Protein AF-A0A1T0CNN7-F1 (afdb_monomer_lite)

Sequence (336 aa):
MTALAFDDLELDFEMTDEQYHKNVAAQTTPSAPNTTPVTTPSHTVEIDGTVLPPATSPTPVHEVVIDGEVLAPAPKTKPMPSTPVTPPTSGHNVTIDAGPNEVTNPTPDTMLATVAYVDAQNQVQDAAIATKADQSALNDLSQTVDAKADQVTLDALNEKVKQIDNAKATKQSVSAATTRIKEIQTQLTTLSEQVDTKADAATVNDLTTKVEANTQAIATKADATTVTALTETVNTKAGKEEVSAALSQVANHAKGYADRQDAAIKTLADAAQATADKAQKTADANTQAIATKADTETVNALSTKVDTKASKQEVSAALLKLLHTQKVMRIVLFVI

Foldseek 3Di:
DDDDDDDDPPPPPPPDPVNVVVVVVVPPDDDDDDPDDDPDDDPPDPDDDDDDDDDDDDDDDDDDDDDDDDDDDDDDDDDDDDDDDDDDDPPPPPPPPDDPDDPDPDDPVNVVVVVVVVVVVVVVVVVVVVVVVVVVVVVVVVVVVVVVVPVVVVVVVVVVVVVVVVVVVVVVVVVVVVVVVVVVVVVVVVVVVVVVVVVPVVVVVVVVVVVVVVVVVVCVVVPVVVVVVVVVVVVCVVPPVVVVVVVVVVVVVVVVVVVVVVVVVVVVVVVVVVVVVVVVVVVVVVVVVVPVVVPPVVVVVVVVVVVVVVDCPVVVVVVVVVVVVVVVVVVVVVVD

Radius of gyration: 90.94 Å; chains: 1; bounding box: 164×82×280 Å

Secondary structure (DSSP, 8-state):
----------------HHHHHHHHHTS---PPP------------------PPP-PPPPPPP-------PPPPPPPPPPPP----PPP-----------SS---PPPHHHHHHHHHHHHHHHHHHHHHHHHHHHHHHHHHHHHHHHHHS-HHHHHHHHHHHHHHHHHHHHHHHHHHHHHHHHHHHHHHHHHHHHHHHHS-HHHHHHHHHHHHHHHHHHHHHT-HHHHHHHHHHHHHHS-HHHHHHHHHHHHHHHHHHHHHHHHHHHHHHHHHHHHHHHHHHHHHHHHHHHHHHT-HHHHHHHHHHHHHHT-HHHHHHHHHHHHHHHHHHHHHHHH-

Structure (mmCIF, N/CA/C/O backbone):
data_AF-A0A1T0CNN7-F1
#
_entry.id   AF-A0A1T0CNN7-F1
#
loop_
_atom_site.group_PDB
_atom_site.id
_atom_site.type_symbol
_atom_site.label_atom_id
_atom_site.label_alt_id
_atom_site.label_comp_id
_atom_site.label_asym_id
_atom_site.label_entity_id
_atom_site.label_seq_id
_atom_site.pdbx_PDB_ins_code
_atom_site.Cartn_x
_atom_site.Cartn_y
_atom_site.Cartn_z
_atom_site.occupancy
_atom_site.B_iso_or_equiv
_atom_site.auth_seq_id
_atom_site.auth_comp_id
_atom_site.auth_asym_id
_atom_site.auth_atom_id
_atom_site.pdbx_PDB_model_num
ATOM 1 N N . MET A 1 1 ? 2.816 42.517 -4.135 1.00 40.12 1 MET A N 1
ATOM 2 C CA . MET A 1 1 ? 3.548 41.573 -3.270 1.00 40.12 1 MET A CA 1
ATOM 3 C C . MET A 1 1 ? 2.911 41.642 -1.901 1.00 40.12 1 MET A C 1
ATOM 5 O O . MET A 1 1 ? 3.110 42.624 -1.201 1.00 40.12 1 MET A O 1
ATOM 9 N N . THR A 1 2 ? 2.063 40.673 -1.585 1.00 40.47 2 THR A N 1
ATOM 10 C CA . THR A 1 2 ? 1.336 40.594 -0.315 1.00 40.47 2 THR A CA 1
ATOM 11 C C . THR A 1 2 ? 1.905 39.386 0.411 1.00 40.47 2 THR A C 1
ATOM 13 O O . THR A 1 2 ? 1.791 38.269 -0.088 1.00 40.47 2 THR A O 1
ATOM 16 N N . ALA A 1 3 ? 2.614 39.625 1.511 1.00 41.06 3 ALA A N 1
ATOM 17 C CA . ALA A 1 3 ? 3.186 38.570 2.332 1.00 41.06 3 ALA A CA 1
ATOM 18 C C . ALA A 1 3 ? 2.057 37.909 3.134 1.00 41.06 3 ALA A C 1
ATOM 20 O O . ALA A 1 3 ? 1.401 38.569 3.937 1.00 41.06 3 ALA A O 1
ATOM 21 N N . LEU A 1 4 ? 1.810 36.627 2.869 1.00 44.06 4 LEU A N 1
ATOM 22 C CA . LEU A 1 4 ? 0.984 35.767 3.709 1.00 44.06 4 LEU A CA 1
ATOM 23 C C . LEU A 1 4 ? 1.885 35.229 4.823 1.00 44.06 4 LEU A C 1
ATOM 25 O O . LEU A 1 4 ? 2.876 34.555 4.544 1.00 44.06 4 LEU A O 1
ATOM 29 N N . ALA A 1 5 ? 1.565 35.586 6.063 1.00 50.50 5 ALA A N 1
ATOM 30 C CA . ALA A 1 5 ? 2.158 34.984 7.245 1.00 50.50 5 ALA A CA 1
ATOM 31 C C . ALA A 1 5 ? 1.571 33.576 7.414 1.00 50.50 5 ALA A C 1
ATOM 33 O O . ALA A 1 5 ? 0.350 33.416 7.446 1.00 50.50 5 ALA A O 1
ATOM 34 N N . PHE A 1 6 ? 2.440 32.570 7.478 1.00 41.69 6 PHE A N 1
ATOM 35 C CA . PHE A 1 6 ? 2.084 31.243 7.961 1.00 41.69 6 PHE A CA 1
ATOM 36 C C . PHE A 1 6 ? 2.253 31.277 9.478 1.00 41.69 6 PHE A C 1
ATOM 38 O O . PHE A 1 6 ? 3.377 31.382 9.962 1.00 41.69 6 PHE A O 1
ATOM 45 N N . ASP A 1 7 ? 1.133 31.275 10.199 1.00 52.34 7 ASP A N 1
ATOM 46 C CA . ASP A 1 7 ? 1.119 30.962 11.626 1.00 52.34 7 ASP A CA 1
ATOM 47 C C . ASP A 1 7 ? 1.479 29.481 11.788 1.00 52.34 7 ASP A C 1
ATOM 49 O O . ASP A 1 7 ? 0.867 28.610 11.161 1.00 52.34 7 ASP A O 1
ATOM 53 N N . ASP A 1 8 ? 2.487 29.223 12.619 1.00 48.34 8 ASP A N 1
ATOM 54 C CA . ASP A 1 8 ? 2.871 27.895 13.086 1.00 48.34 8 ASP A CA 1
ATOM 55 C C . ASP A 1 8 ? 1.699 27.272 13.859 1.00 48.34 8 ASP A C 1
ATOM 57 O O . ASP A 1 8 ? 1.412 27.616 15.005 1.00 48.34 8 ASP A O 1
ATOM 61 N N . LEU A 1 9 ? 1.006 26.337 13.211 1.00 46.81 9 LEU A N 1
ATOM 62 C CA . LEU A 1 9 ? 0.123 25.380 13.869 1.00 46.81 9 LEU A CA 1
ATOM 63 C C . LEU A 1 9 ? 0.990 24.241 14.416 1.00 46.81 9 LEU A C 1
ATOM 65 O O . LEU A 1 9 ? 1.178 23.218 13.754 1.00 46.81 9 LEU A O 1
ATOM 69 N N . GLU A 1 10 ? 1.515 24.419 15.628 1.00 49.88 10 GLU A N 1
ATOM 70 C CA . GLU A 1 10 ? 1.990 23.302 16.448 1.00 49.88 10 GLU A CA 1
ATOM 71 C C . GLU A 1 10 ? 0.789 22.394 16.764 1.00 49.88 10 GLU A C 1
ATOM 73 O O . GLU A 1 10 ? -0.076 22.695 17.585 1.00 49.88 10 GLU A O 1
ATOM 78 N N . LEU A 1 11 ? 0.688 21.292 16.019 1.00 46.44 11 LEU A N 1
ATOM 79 C CA . LEU A 1 11 ? -0.233 20.195 16.293 1.00 46.44 11 LEU A CA 1
ATOM 80 C C . LEU A 1 11 ? 0.395 19.303 17.367 1.00 46.44 11 LEU A C 1
ATOM 82 O O . LEU A 1 11 ? 1.107 18.348 17.051 1.00 46.44 11 LEU A O 1
ATOM 86 N N . ASP A 1 12 ? 0.101 19.604 18.629 1.00 49.59 12 ASP A N 1
ATOM 87 C CA . ASP A 1 12 ? 0.381 18.715 19.754 1.00 49.59 12 ASP A CA 1
ATOM 88 C C . ASP A 1 12 ? -0.473 17.444 19.630 1.00 49.59 12 ASP A C 1
ATOM 90 O O . ASP A 1 12 ? -1.615 17.360 20.084 1.00 49.59 12 ASP A O 1
ATOM 94 N N . PHE A 1 13 ? 0.078 16.421 18.977 1.00 47.34 13 PHE A N 1
ATOM 95 C CA . PHE A 1 13 ? -0.447 15.063 19.052 1.00 47.34 13 PHE A CA 1
ATOM 96 C C . PHE A 1 13 ? 0.052 14.406 20.342 1.00 47.34 13 PHE A C 1
ATOM 98 O O . PHE A 1 13 ? 0.965 13.580 20.328 1.00 47.34 13 PHE A O 1
ATOM 105 N N . GLU A 1 14 ? -0.583 14.733 21.467 1.00 50.41 14 GLU A N 1
ATOM 106 C CA . GLU A 1 14 ? -0.514 13.900 22.671 1.00 50.41 14 GLU A CA 1
ATOM 107 C C . GLU A 1 14 ? -1.304 12.606 22.423 1.00 50.41 14 GLU A C 1
ATOM 109 O O . GLU A 1 14 ? -2.477 12.458 22.768 1.00 50.41 14 GLU A O 1
ATOM 114 N N . MET A 1 15 ? -0.656 11.645 21.766 1.00 53.78 15 MET A N 1
ATOM 115 C CA . MET A 1 15 ? -1.141 10.273 21.722 1.00 53.78 15 MET A CA 1
ATOM 116 C C . MET A 1 15 ? -0.730 9.609 23.038 1.00 53.78 15 MET A C 1
ATOM 118 O O . MET A 1 15 ? 0.442 9.329 23.264 1.00 53.78 15 MET A O 1
ATOM 122 N N . THR A 1 16 ? -1.692 9.400 23.934 1.00 63.28 16 THR A N 1
ATOM 123 C CA . THR A 1 16 ? -1.463 8.681 25.192 1.00 63.28 16 THR A CA 1
ATOM 124 C C . THR A 1 16 ? -0.971 7.256 24.900 1.00 63.28 16 THR A C 1
ATOM 126 O O . THR A 1 16 ? -1.512 6.570 24.028 1.00 63.28 16 THR A O 1
ATOM 129 N N . ASP A 1 17 ? 0.054 6.796 25.628 1.00 57.81 17 ASP A N 1
ATOM 130 C CA . ASP A 1 17 ? 0.718 5.491 25.427 1.00 57.81 17 ASP A CA 1
ATOM 131 C C . ASP A 1 17 ? -0.256 4.289 25.424 1.00 57.81 17 ASP A C 1
ATOM 133 O O . ASP A 1 17 ? 0.002 3.250 24.810 1.00 57.81 17 ASP A O 1
ATOM 137 N N . GLU A 1 18 ? -1.435 4.429 26.037 1.00 57.12 18 GLU A N 1
ATOM 138 C CA . GLU A 1 18 ? -2.480 3.399 26.038 1.00 57.12 18 GLU A CA 1
ATOM 139 C C . GLU A 1 18 ? -3.142 3.183 24.663 1.00 57.12 18 GLU A C 1
ATOM 141 O O . GLU A 1 18 ? -3.611 2.076 24.369 1.00 57.12 18 GLU A O 1
ATOM 146 N N . GLN A 1 19 ? -3.151 4.190 23.782 1.00 55.72 19 GLN A N 1
ATOM 147 C CA . GLN A 1 19 ? -3.733 4.075 22.441 1.00 55.72 19 GLN A CA 1
ATOM 148 C C . GLN A 1 19 ? -2.789 3.350 21.464 1.00 55.72 19 GLN A C 1
ATOM 150 O O . GLN A 1 19 ? -3.249 2.600 20.597 1.00 55.72 19 GLN A O 1
ATOM 155 N N . TYR A 1 20 ? -1.471 3.507 21.638 1.00 58.03 20 TYR A N 1
ATOM 156 C CA . TYR A 1 20 ? -0.459 2.871 20.788 1.00 58.03 20 TYR A CA 1
ATOM 157 C C . TYR A 1 20 ? -0.470 1.341 20.948 1.00 58.03 20 TYR A C 1
ATOM 159 O O . TYR A 1 20 ? -0.441 0.596 19.966 1.00 58.03 20 TYR A O 1
ATOM 167 N N . HIS A 1 21 ? -0.628 0.841 22.178 1.00 56.31 21 HIS A N 1
ATOM 168 C CA . HIS A 1 21 ? -0.632 -0.601 22.443 1.00 56.31 21 HIS A CA 1
ATOM 169 C C . HIS A 1 21 ? -1.909 -1.327 21.993 1.00 56.31 21 HIS A C 1
ATOM 171 O O . HIS A 1 21 ? -1.843 -2.505 21.631 1.00 56.31 21 HIS A O 1
ATOM 177 N N . LYS A 1 22 ? -3.061 -0.644 21.929 1.00 55.34 22 LYS A N 1
ATOM 178 C CA . LYS A 1 22 ? -4.302 -1.246 21.408 1.00 55.34 22 LYS A CA 1
ATOM 179 C C . LYS A 1 22 ? -4.264 -1.478 19.896 1.00 55.34 22 LYS A C 1
ATOM 181 O O . LYS A 1 22 ? -4.795 -2.486 19.434 1.00 55.34 22 LYS A O 1
ATOM 186 N N . ASN A 1 23 ? -3.595 -0.608 19.141 1.00 50.75 23 ASN A N 1
ATOM 187 C CA . ASN A 1 23 ? -3.498 -0.750 17.685 1.00 50.75 23 ASN A CA 1
ATOM 188 C C . ASN A 1 23 ? -2.468 -1.807 17.253 1.00 50.75 23 ASN A C 1
ATOM 190 O O . ASN A 1 23 ? -2.676 -2.477 16.244 1.00 50.75 23 ASN A O 1
ATOM 194 N N . VAL A 1 24 ? -1.416 -2.040 18.045 1.00 53.97 24 VAL A N 1
ATOM 195 C CA . VAL A 1 24 ? -0.429 -3.103 17.773 1.00 53.97 24 VAL A CA 1
ATOM 196 C C . VAL A 1 24 ? -0.994 -4.503 18.078 1.00 53.97 24 VAL A C 1
ATOM 198 O O . VAL A 1 24 ? -0.676 -5.466 17.382 1.00 53.97 24 VAL A O 1
ATOM 201 N N . ALA A 1 25 ? -1.895 -4.634 19.060 1.00 48.53 25 ALA A N 1
ATOM 202 C CA . ALA A 1 25 ? -2.497 -5.922 19.429 1.00 48.53 25 ALA A CA 1
ATOM 203 C C . ALA A 1 25 ? -3.563 -6.436 18.437 1.00 48.53 25 ALA A C 1
ATOM 205 O O . ALA A 1 25 ? -3.848 -7.632 18.409 1.00 48.53 25 ALA A O 1
ATOM 206 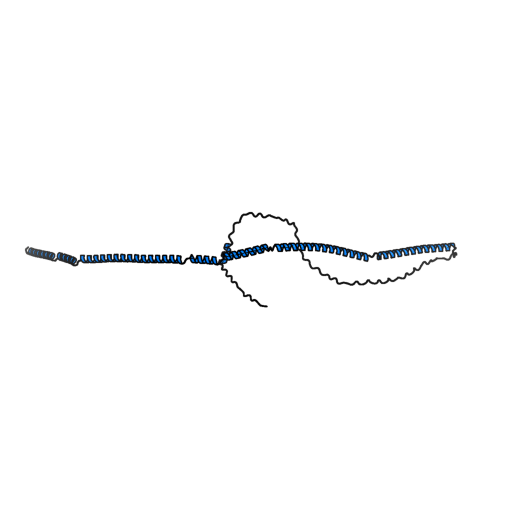N N . ALA A 1 26 ? -4.136 -5.568 17.597 1.00 47.09 26 ALA A N 1
ATOM 207 C CA . ALA A 1 26 ? -5.114 -5.966 16.580 1.00 47.09 26 ALA A CA 1
ATOM 208 C C . ALA A 1 26 ? -4.473 -6.485 15.274 1.00 47.09 26 ALA A C 1
ATOM 210 O O . ALA A 1 26 ? -5.180 -7.015 14.419 1.00 47.09 26 ALA A O 1
ATOM 211 N N . GLN A 1 27 ? -3.149 -6.365 15.114 1.00 43.06 27 GLN A N 1
ATOM 212 C CA . GLN A 1 27 ? -2.450 -6.654 13.855 1.00 43.06 27 GLN A CA 1
ATOM 213 C C . GLN A 1 27 ? -1.720 -8.012 13.828 1.00 43.06 27 GLN A C 1
ATOM 215 O O . GLN A 1 27 ? -1.136 -8.372 12.809 1.00 43.06 27 GLN A O 1
ATOM 220 N N . THR A 1 28 ? -1.752 -8.791 14.917 1.00 40.53 28 THR A N 1
ATOM 221 C CA . THR A 1 28 ? -0.916 -10.001 15.079 1.00 40.53 28 THR A CA 1
ATOM 222 C C . THR A 1 28 ? -1.677 -11.328 15.128 1.00 40.53 28 THR A C 1
ATOM 224 O O . THR A 1 28 ? -1.107 -12.337 15.535 1.00 40.53 28 THR A O 1
ATOM 227 N N . THR A 1 29 ? -2.929 -11.397 14.662 1.00 39.44 29 THR A N 1
ATOM 228 C CA . THR A 1 29 ? -3.579 -12.701 14.424 1.00 39.44 29 THR A CA 1
ATOM 229 C C . THR A 1 29 ? -3.202 -13.236 13.034 1.00 39.44 29 THR A C 1
ATOM 231 O O . THR A 1 29 ? -3.622 -12.663 12.028 1.00 39.44 29 THR A O 1
ATOM 234 N N . PRO A 1 30 ? -2.423 -14.332 12.919 1.00 40.56 30 PRO A N 1
ATOM 235 C CA . PRO A 1 30 ? -2.141 -14.940 11.628 1.00 40.56 30 PRO A CA 1
ATOM 236 C C . PRO A 1 30 ? -3.408 -15.654 11.155 1.00 40.56 30 PRO A C 1
ATOM 238 O O . PRO A 1 30 ? -3.863 -16.615 11.776 1.00 40.56 30 PRO A O 1
ATOM 241 N N . SER A 1 31 ? -3.986 -15.186 10.052 1.00 39.97 31 SER A N 1
ATOM 242 C CA . SER A 1 31 ? -4.993 -15.962 9.329 1.00 39.97 31 SER A CA 1
ATOM 243 C C . SER A 1 31 ? -4.337 -17.220 8.758 1.00 39.97 31 SER A C 1
ATOM 245 O O . SER A 1 31 ? -3.261 -17.155 8.163 1.00 39.97 31 SER A O 1
ATOM 247 N N . ALA A 1 32 ? -4.978 -18.369 8.974 1.00 44.06 32 ALA A N 1
ATOM 248 C CA . ALA A 1 32 ? -4.537 -19.665 8.470 1.00 44.06 32 ALA A CA 1
ATOM 249 C C . ALA A 1 32 ? -4.324 -19.634 6.940 1.00 44.06 32 ALA A C 1
ATOM 251 O O . ALA A 1 32 ? -5.102 -18.985 6.232 1.00 44.06 32 ALA A O 1
ATOM 252 N N . PRO A 1 33 ? -3.306 -20.333 6.402 1.00 41.66 33 PRO A N 1
ATOM 253 C CA . PRO A 1 33 ? -3.049 -20.343 4.971 1.00 41.66 33 PRO A CA 1
ATOM 254 C C . PRO A 1 33 ? -4.165 -21.106 4.253 1.00 41.66 33 PRO A C 1
ATOM 256 O O . PRO A 1 33 ? -4.367 -22.302 4.456 1.00 41.66 33 PRO A O 1
ATOM 259 N N . ASN A 1 34 ? -4.893 -20.386 3.404 1.00 39.59 34 ASN A N 1
ATOM 260 C CA . ASN A 1 34 ? -5.897 -20.938 2.509 1.00 39.59 34 ASN A CA 1
ATOM 261 C C . ASN A 1 34 ? -5.195 -21.771 1.421 1.00 39.59 34 ASN A C 1
ATOM 263 O O . ASN A 1 34 ? -4.557 -21.227 0.518 1.00 39.59 34 ASN A O 1
ATOM 267 N N . THR A 1 35 ? -5.269 -23.098 1.523 1.00 40.62 35 THR A N 1
ATOM 268 C CA . THR A 1 35 ? -4.715 -24.031 0.537 1.00 40.62 35 THR A CA 1
ATOM 269 C C . THR A 1 35 ? -5.628 -24.115 -0.682 1.00 40.62 35 THR A C 1
ATOM 271 O O . THR A 1 35 ? -6.456 -25.017 -0.796 1.00 40.62 35 THR A O 1
ATOM 274 N N . THR A 1 36 ? -5.443 -23.188 -1.616 1.00 43.44 36 THR A N 1
ATOM 275 C CA . THR A 1 36 ? -5.921 -23.324 -3.000 1.00 43.44 36 THR A CA 1
ATOM 276 C C . THR A 1 36 ? -4.718 -23.205 -3.935 1.00 43.44 36 THR A C 1
ATOM 278 O O . THR A 1 36 ? -3.967 -22.236 -3.815 1.00 43.44 36 THR A O 1
ATOM 281 N N . PRO A 1 37 ? -4.478 -24.174 -4.837 1.00 39.22 37 PRO A N 1
ATOM 282 C CA . PRO A 1 37 ? -3.302 -24.164 -5.692 1.00 39.22 37 PRO A CA 1
ATOM 283 C C . PRO A 1 37 ? -3.473 -23.105 -6.784 1.00 39.22 37 PRO A C 1
ATOM 285 O O . PRO A 1 37 ? -4.305 -23.243 -7.677 1.00 39.22 37 PRO A O 1
ATOM 288 N N . VAL A 1 38 ? -2.671 -22.043 -6.716 1.00 37.47 38 VAL A N 1
ATOM 289 C CA . VAL A 1 38 ? -2.484 -21.121 -7.838 1.00 37.47 38 VAL A CA 1
ATOM 290 C C . VAL A 1 38 ? -1.514 -21.789 -8.806 1.00 37.47 38 VAL A C 1
ATOM 292 O O . VAL A 1 38 ? -0.320 -21.901 -8.541 1.00 37.47 38 VAL A O 1
ATOM 295 N N . THR A 1 39 ? -2.036 -22.275 -9.927 1.00 40.31 39 THR A N 1
ATOM 296 C CA . THR A 1 39 ? -1.231 -22.682 -11.078 1.00 40.31 39 THR A CA 1
ATOM 297 C C . THR A 1 39 ? -0.695 -21.433 -11.769 1.00 40.31 39 THR A C 1
ATOM 299 O O . THR A 1 39 ? -1.381 -20.825 -12.590 1.00 40.31 39 THR A O 1
ATOM 302 N N . THR A 1 40 ? 0.527 -21.039 -11.430 1.00 34.84 40 THR A N 1
ATOM 303 C CA . THR A 1 40 ? 1.293 -20.044 -12.185 1.00 34.84 40 THR A CA 1
ATOM 304 C C . THR A 1 40 ? 1.882 -20.724 -13.426 1.00 34.84 40 THR A C 1
ATOM 306 O O . THR A 1 40 ? 2.619 -21.702 -13.269 1.00 34.84 40 THR A O 1
ATOM 309 N N . PRO A 1 41 ? 1.611 -20.262 -14.659 1.00 37.62 41 PRO A N 1
ATOM 310 C CA . PRO A 1 41 ? 2.357 -20.732 -15.815 1.00 37.62 41 PRO A CA 1
ATOM 311 C C . PRO A 1 41 ? 3.787 -20.190 -15.724 1.00 37.62 41 PRO A C 1
ATOM 313 O O . PRO A 1 41 ? 4.026 -18.983 -15.749 1.00 37.62 41 PRO A O 1
ATOM 316 N N . SER A 1 42 ? 4.746 -21.103 -15.579 1.00 31.95 42 SER A N 1
ATOM 317 C CA . SER A 1 42 ? 6.166 -20.806 -15.729 1.00 31.95 42 SER A CA 1
ATOM 318 C C . SER A 1 42 ? 6.439 -20.552 -17.211 1.00 31.95 42 SER A C 1
ATOM 320 O O . SER A 1 42 ? 6.492 -21.482 -18.010 1.00 31.95 42 SER A O 1
ATOM 322 N N . HIS A 1 43 ? 6.569 -19.283 -17.591 1.00 36.59 43 HIS A N 1
ATOM 323 C CA . HIS A 1 43 ? 7.211 -18.915 -18.845 1.00 36.59 43 HIS A CA 1
ATOM 324 C C . HIS A 1 43 ? 8.690 -18.688 -18.551 1.00 36.59 43 HIS A C 1
ATOM 326 O O . HIS A 1 43 ? 9.115 -17.596 -18.177 1.00 36.59 43 HIS A O 1
ATOM 332 N N . THR A 1 44 ? 9.474 -19.754 -18.683 1.00 32.06 44 THR A N 1
ATOM 333 C CA . THR A 1 44 ? 10.925 -19.659 -18.819 1.00 32.06 44 THR A CA 1
ATOM 334 C C . THR A 1 44 ? 11.205 -19.028 -20.180 1.00 32.06 44 THR A C 1
ATOM 336 O O . THR A 1 44 ? 11.050 -19.674 -21.212 1.00 32.06 44 THR A O 1
ATOM 339 N N . VAL A 1 45 ? 11.555 -17.745 -20.196 1.00 33.31 45 VAL A N 1
ATOM 340 C CA . VAL A 1 45 ? 12.199 -17.129 -21.357 1.00 33.31 45 VAL A CA 1
ATOM 341 C C . VAL A 1 45 ? 13.697 -17.300 -21.140 1.00 33.31 45 VAL A C 1
ATOM 343 O O . VAL A 1 45 ? 14.290 -16.606 -20.317 1.00 33.31 45 VAL A O 1
ATOM 346 N N . GLU A 1 46 ? 14.298 -18.264 -21.837 1.00 38.12 46 GLU A N 1
ATOM 347 C CA . GLU A 1 46 ? 15.746 -18.286 -22.037 1.00 38.12 46 GLU A CA 1
ATOM 348 C C . GLU A 1 46 ? 16.115 -17.050 -22.865 1.00 38.12 46 GLU A C 1
ATOM 350 O O . GLU A 1 46 ? 15.802 -16.964 -24.052 1.00 38.12 46 GLU A O 1
ATOM 355 N N .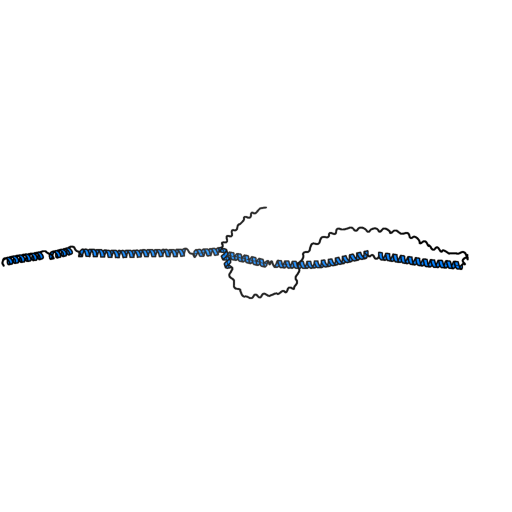 ILE A 1 47 ? 16.733 -16.061 -22.218 1.00 41.38 47 ILE A N 1
ATOM 356 C CA . ILE A 1 47 ? 17.402 -14.961 -22.909 1.00 41.38 47 ILE A CA 1
ATOM 357 C C . ILE A 1 47 ? 18.865 -15.360 -23.059 1.00 41.38 47 ILE A C 1
ATOM 359 O O . ILE A 1 47 ? 19.606 -15.494 -22.085 1.00 41.38 47 ILE A O 1
ATOM 363 N N . ASP A 1 48 ? 19.238 -15.564 -24.312 1.00 41.53 48 ASP A N 1
ATOM 364 C CA . ASP A 1 48 ? 20.572 -15.871 -24.799 1.00 41.53 48 ASP A CA 1
ATOM 365 C C . ASP A 1 48 ? 21.596 -14.791 -24.382 1.00 41.53 48 ASP A C 1
ATOM 367 O O . ASP A 1 48 ? 21.670 -13.693 -24.937 1.00 41.53 48 ASP A O 1
ATOM 371 N N . GLY A 1 49 ? 22.356 -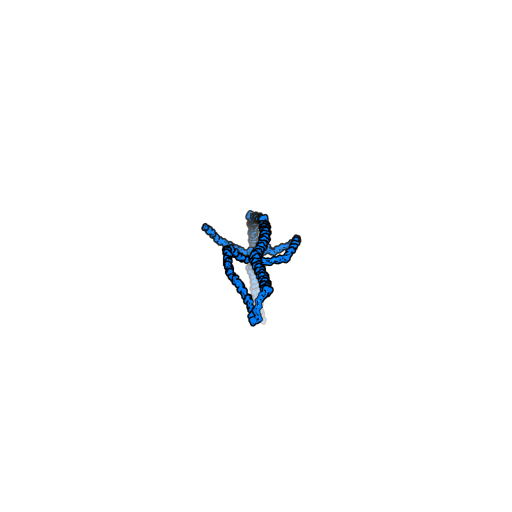15.084 -23.325 1.00 44.66 49 GLY A N 1
ATOM 372 C CA . GLY A 1 49 ? 23.820 -15.137 -23.388 1.00 44.66 49 GLY A CA 1
ATOM 373 C C . GLY A 1 49 ? 24.649 -13.901 -23.763 1.00 44.66 49 GLY A C 1
ATOM 374 O O . GLY A 1 49 ? 25.862 -14.047 -23.889 1.00 44.66 49 GLY A O 1
ATOM 375 N N . THR A 1 50 ? 24.098 -12.695 -23.920 1.00 35.53 50 THR A N 1
ATOM 376 C CA . THR A 1 50 ? 24.894 -11.522 -24.339 1.00 35.53 50 THR A CA 1
ATOM 377 C C . THR A 1 50 ? 24.974 -10.434 -23.270 1.00 35.53 50 THR A C 1
ATOM 379 O O . THR A 1 50 ? 24.095 -9.595 -23.097 1.00 35.53 50 THR A O 1
ATOM 382 N N . VAL A 1 51 ? 26.099 -10.437 -22.551 1.00 37.94 51 VAL A N 1
ATOM 383 C CA . VAL A 1 51 ? 26.537 -9.336 -21.687 1.00 37.94 51 VAL A CA 1
ATOM 384 C C . VAL A 1 51 ? 26.945 -8.156 -22.575 1.00 37.94 51 VAL A C 1
ATOM 386 O O . VAL A 1 51 ? 27.953 -8.222 -23.278 1.00 37.94 51 VAL A O 1
ATOM 389 N N . LEU A 1 52 ? 26.172 -7.069 -22.546 1.00 37.72 52 LEU A N 1
ATOM 390 C CA . LEU A 1 52 ? 26.568 -5.784 -23.131 1.00 37.72 52 LEU A CA 1
ATOM 391 C C . LEU A 1 52 ? 27.580 -5.082 -22.204 1.00 37.72 52 LEU A C 1
ATOM 393 O O . LEU A 1 52 ? 27.296 -4.936 -21.012 1.00 37.72 52 LEU A O 1
ATOM 397 N N . PRO A 1 53 ? 28.743 -4.623 -22.705 1.00 42.34 53 PRO A N 1
ATOM 398 C CA . PRO A 1 53 ? 29.662 -3.814 -21.912 1.00 42.34 53 PRO A CA 1
ATOM 399 C C . PRO A 1 53 ? 29.107 -2.391 -21.696 1.00 42.34 53 PRO A C 1
ATOM 401 O O . PRO A 1 53 ? 28.303 -1.910 -22.502 1.00 42.34 53 PRO A O 1
ATOM 404 N N . PRO A 1 54 ? 29.527 -1.694 -20.622 1.00 34.94 54 PRO A N 1
ATOM 405 C CA . PRO A 1 54 ? 29.029 -0.362 -20.302 1.00 34.94 54 PRO A CA 1
ATOM 406 C C . PRO A 1 54 ? 29.444 0.662 -21.365 1.00 34.94 54 PRO A C 1
ATOM 408 O O . PRO A 1 54 ? 30.592 0.696 -21.809 1.00 34.94 54 PRO A O 1
ATOM 411 N N . ALA A 1 55 ? 28.491 1.516 -21.744 1.00 37.09 55 ALA A N 1
ATOM 412 C CA . ALA A 1 55 ? 28.696 2.622 -22.666 1.00 37.09 55 ALA A CA 1
ATOM 413 C C . ALA A 1 55 ? 29.694 3.631 -22.081 1.00 37.09 55 ALA A C 1
ATOM 415 O O . ALA A 1 55 ? 29.421 4.288 -21.075 1.00 37.09 55 ALA A O 1
ATOM 416 N N . THR A 1 56 ? 30.852 3.769 -22.721 1.00 38.38 56 THR A N 1
ATOM 417 C CA . THR A 1 56 ? 31.766 4.878 -22.466 1.00 38.38 56 THR A CA 1
ATOM 418 C C . THR A 1 56 ? 31.272 6.122 -23.201 1.00 38.38 56 THR A C 1
ATOM 420 O O . THR A 1 56 ? 30.965 6.101 -24.392 1.00 38.38 56 THR A O 1
ATOM 423 N N . SER A 1 57 ? 31.161 7.207 -22.438 1.00 35.19 57 SER A N 1
ATOM 424 C CA . SER A 1 57 ? 30.807 8.552 -22.894 1.00 35.19 57 SER A CA 1
ATOM 425 C C . SER A 1 57 ? 31.722 9.021 -24.037 1.00 35.19 57 SER A C 1
ATOM 427 O O . SER A 1 57 ? 32.941 8.857 -23.920 1.00 35.19 57 SER A O 1
ATOM 429 N N . PRO A 1 58 ? 31.200 9.625 -25.121 1.00 41.62 58 PRO A N 1
ATOM 430 C CA . PRO A 1 58 ? 32.046 10.224 -26.138 1.00 41.62 58 PRO A CA 1
ATOM 431 C C . PRO A 1 58 ? 32.587 11.575 -25.652 1.00 41.62 58 PRO A C 1
ATOM 433 O O . PRO A 1 58 ? 31.844 12.511 -25.358 1.00 41.62 58 PRO A O 1
ATOM 436 N N . THR A 1 59 ? 33.912 11.675 -25.596 1.00 41.00 59 THR A N 1
ATOM 437 C CA . THR A 1 59 ? 34.660 12.928 -25.460 1.00 41.00 59 THR A CA 1
ATOM 438 C C . THR A 1 59 ? 34.332 13.862 -26.638 1.00 41.00 59 THR A C 1
ATOM 440 O O . THR A 1 59 ? 34.325 13.393 -27.780 1.00 41.00 59 THR A O 1
ATOM 443 N N . PRO A 1 60 ? 34.088 15.169 -26.425 1.00 39.94 60 PRO A N 1
ATOM 444 C CA . PRO A 1 60 ? 33.816 16.090 -27.521 1.00 39.94 60 PRO A CA 1
ATOM 445 C C . PRO A 1 60 ? 35.102 16.342 -28.319 1.00 39.94 60 PRO A C 1
ATOM 447 O O . PRO A 1 60 ? 36.107 16.812 -27.781 1.00 39.94 60 PRO A O 1
ATOM 450 N N . VAL A 1 61 ? 35.077 16.012 -29.610 1.00 37.03 61 VAL A N 1
ATOM 451 C CA . VAL A 1 61 ? 36.172 16.307 -30.542 1.00 37.03 61 VAL A CA 1
ATOM 452 C C . VAL A 1 61 ? 36.033 17.755 -31.005 1.00 37.03 61 VAL A C 1
ATOM 454 O O . VAL A 1 61 ? 34.940 18.208 -31.332 1.00 37.03 61 VAL A O 1
ATOM 457 N N . HIS A 1 62 ? 37.152 18.473 -30.966 1.00 35.91 62 HIS A N 1
ATOM 458 C CA . HIS A 1 62 ? 37.268 19.891 -31.278 1.00 35.91 62 HIS A CA 1
ATOM 459 C C . HIS A 1 62 ? 36.713 20.259 -32.659 1.00 35.91 62 HIS A C 1
ATOM 461 O O . HIS A 1 62 ? 36.950 19.579 -33.657 1.00 35.91 62 HIS A O 1
ATOM 467 N N . GLU A 1 63 ? 36.024 21.394 -32.680 1.00 36.31 63 GLU A N 1
ATOM 468 C CA . GLU A 1 63 ? 35.636 22.158 -33.856 1.00 36.31 63 GLU A CA 1
ATOM 469 C C . GLU A 1 63 ? 36.910 22.622 -34.584 1.00 36.31 63 GLU A C 1
ATOM 471 O O . GLU A 1 63 ? 37.695 23.405 -34.048 1.00 36.31 63 GLU A O 1
ATOM 476 N N . VAL A 1 64 ? 37.153 22.110 -35.793 1.00 35.50 64 VAL A N 1
ATOM 477 C CA . VAL A 1 64 ? 38.183 22.656 -36.685 1.00 35.50 64 VAL A CA 1
ATOM 478 C C . VAL A 1 64 ? 37.489 23.632 -37.623 1.00 35.50 64 VAL A C 1
ATOM 480 O O . VAL A 1 64 ? 36.873 23.245 -38.615 1.00 35.50 64 VAL A O 1
ATOM 483 N N . VAL A 1 65 ? 37.579 24.909 -37.264 1.00 40.75 65 VAL A N 1
ATOM 484 C CA . VAL A 1 65 ? 37.291 26.040 -38.146 1.00 40.75 65 VAL A CA 1
ATOM 485 C C . VAL A 1 65 ? 38.337 26.036 -39.262 1.00 40.75 65 VAL A C 1
ATOM 487 O O . VAL A 1 65 ? 39.535 26.094 -38.989 1.00 40.75 65 VAL A O 1
ATOM 490 N N . ILE A 1 66 ? 37.892 25.947 -40.516 1.00 38.69 66 ILE A N 1
ATOM 491 C CA . ILE A 1 66 ? 38.738 26.155 -41.696 1.00 38.69 66 ILE A CA 1
ATOM 492 C C . ILE A 1 66 ? 38.389 27.535 -42.248 1.00 38.69 66 ILE A C 1
ATOM 494 O O . ILE A 1 66 ? 37.426 27.672 -43.001 1.00 38.69 66 ILE A O 1
ATOM 498 N N . ASP A 1 67 ? 39.170 28.542 -41.861 1.00 44.16 67 ASP A N 1
ATOM 499 C CA . ASP A 1 67 ? 39.216 29.827 -42.559 1.00 44.16 67 ASP A CA 1
ATOM 500 C C . ASP A 1 67 ? 40.336 29.799 -43.603 1.00 44.16 67 ASP A C 1
ATOM 502 O O . ASP A 1 67 ? 41.417 29.251 -43.386 1.00 44.16 67 ASP A O 1
ATOM 506 N N . GLY A 1 68 ? 40.007 30.325 -44.782 1.00 51.53 68 GLY A N 1
ATOM 507 C CA . GLY A 1 68 ? 40.716 30.085 -46.030 1.00 51.53 68 GLY A CA 1
ATOM 508 C C . GLY A 1 68 ? 42.126 30.663 -46.126 1.00 51.53 68 GLY A C 1
ATOM 509 O O . GLY A 1 68 ? 42.408 31.769 -45.672 1.00 51.53 68 GLY A O 1
ATOM 510 N N . GLU A 1 69 ? 42.972 29.949 -46.868 1.00 36.16 69 GLU A N 1
ATOM 511 C CA . GLU A 1 69 ? 44.195 30.495 -47.446 1.00 36.16 69 GLU A CA 1
ATOM 512 C C . GLU A 1 69 ? 44.100 30.555 -48.973 1.00 36.16 69 GLU A C 1
ATOM 514 O O . GLU A 1 69 ? 43.701 29.617 -49.666 1.00 36.16 69 GLU A O 1
ATOM 519 N N . VAL A 1 70 ? 44.460 31.732 -49.477 1.00 41.38 70 VAL A N 1
ATOM 520 C CA . VAL A 1 70 ? 44.506 32.120 -50.881 1.00 41.38 70 VAL A CA 1
ATOM 521 C C . VAL A 1 70 ? 45.713 31.460 -51.549 1.00 41.38 70 VAL A C 1
ATOM 523 O O . VAL A 1 70 ? 46.843 31.597 -51.088 1.00 41.38 70 VAL A O 1
ATOM 526 N N . LEU A 1 71 ? 45.477 30.782 -52.674 1.00 36.53 71 LEU A N 1
ATOM 527 C CA . LEU A 1 71 ? 46.518 30.201 -53.523 1.00 36.53 71 LEU A CA 1
ATOM 528 C C . LEU A 1 71 ? 47.486 31.288 -54.026 1.00 36.53 71 LEU A C 1
ATOM 530 O O . LEU A 1 71 ? 47.098 32.172 -54.792 1.00 36.53 71 LEU A O 1
ATOM 534 N N . ALA A 1 72 ? 48.759 31.198 -53.634 1.00 41.81 72 ALA A N 1
ATOM 535 C CA . ALA A 1 72 ? 49.831 32.004 -54.210 1.00 41.81 72 ALA A CA 1
ATOM 536 C C . ALA A 1 72 ? 50.133 31.558 -55.660 1.00 41.81 72 ALA A C 1
ATOM 538 O O . ALA A 1 72 ? 50.132 30.357 -55.946 1.00 41.81 72 ALA A O 1
ATOM 539 N N . PRO A 1 73 ? 50.406 32.488 -56.596 1.00 39.06 73 PRO A N 1
ATOM 540 C CA . PRO A 1 73 ? 50.688 32.138 -57.982 1.00 39.06 73 PRO A CA 1
ATOM 541 C C . PRO A 1 73 ? 52.078 31.505 -58.133 1.00 39.06 73 PRO A C 1
ATOM 543 O O . PRO A 1 73 ? 53.037 31.893 -57.464 1.00 39.06 73 PRO A O 1
ATOM 546 N N . ALA A 1 74 ? 52.175 30.543 -59.054 1.00 43.66 74 ALA A N 1
ATOM 547 C CA . ALA A 1 74 ? 53.385 29.783 -59.353 1.00 43.66 74 ALA A CA 1
ATOM 548 C C . ALA A 1 74 ? 54.607 30.684 -59.652 1.00 43.66 74 ALA A C 1
ATOM 550 O O . ALA A 1 74 ? 54.469 31.714 -60.326 1.00 43.66 74 ALA A O 1
ATOM 551 N N . PRO A 1 75 ? 55.822 30.302 -59.211 1.00 41.75 75 PRO A N 1
ATOM 552 C CA . PRO A 1 75 ? 57.023 31.070 -59.498 1.00 41.75 75 PRO A CA 1
ATOM 553 C C . PRO A 1 75 ? 57.353 31.004 -60.994 1.00 41.75 75 PRO A C 1
ATOM 555 O O . PRO A 1 75 ? 57.439 29.932 -61.591 1.00 41.75 75 PRO A O 1
ATOM 558 N N . LYS A 1 76 ? 57.566 32.176 -61.603 1.00 47.12 76 LYS A N 1
ATOM 559 C CA . LYS A 1 76 ? 58.060 32.302 -62.978 1.00 47.12 76 LYS A CA 1
ATOM 560 C C . LYS A 1 76 ? 59.442 31.654 -63.078 1.00 47.12 76 LYS A C 1
ATOM 562 O O . LYS A 1 76 ? 60.398 32.129 -62.465 1.00 47.12 76 LYS A O 1
ATOM 567 N N . THR A 1 77 ? 59.555 30.596 -63.871 1.00 40.75 77 THR A N 1
ATOM 568 C CA . THR A 1 77 ? 60.828 29.946 -64.186 1.00 40.75 77 THR A CA 1
ATOM 569 C C . THR A 1 77 ? 61.710 30.891 -65.001 1.00 40.75 77 THR A C 1
ATOM 571 O O . THR A 1 77 ? 61.334 31.358 -66.076 1.00 40.75 77 THR A O 1
ATOM 574 N N . LYS A 1 78 ? 62.891 31.190 -64.459 1.00 41.19 78 LYS A N 1
ATOM 575 C CA . LYS A 1 78 ? 63.966 31.956 -65.101 1.00 41.19 78 LYS A CA 1
ATOM 576 C C . LYS A 1 78 ? 64.501 31.172 -66.317 1.00 41.19 78 LYS A C 1
ATOM 578 O O . LYS A 1 78 ? 64.633 29.955 -66.199 1.00 41.19 78 LYS A O 1
ATOM 583 N N . PRO A 1 79 ? 64.849 31.810 -67.452 1.00 43.12 79 PRO A N 1
ATOM 584 C CA . PRO A 1 79 ? 65.493 31.102 -68.556 1.00 43.12 79 PRO A CA 1
ATOM 585 C C . PRO A 1 79 ? 66.871 30.603 -68.105 1.00 43.12 79 PRO A C 1
ATOM 587 O O . PRO A 1 79 ? 67.615 31.352 -67.462 1.00 43.12 79 PRO A O 1
ATOM 590 N N . MET A 1 80 ? 67.211 29.352 -68.419 1.00 41.72 80 MET A N 1
ATOM 591 C CA . MET A 1 80 ? 68.561 28.831 -68.194 1.00 41.72 80 MET A CA 1
ATOM 592 C C . MET A 1 80 ? 69.571 29.552 -69.103 1.00 41.72 80 MET A C 1
ATOM 594 O O . MET A 1 80 ? 69.218 29.942 -70.218 1.00 41.72 80 MET A O 1
ATOM 598 N N . PRO A 1 81 ? 70.817 29.763 -68.643 1.00 41.72 81 PRO A N 1
ATOM 599 C CA . PRO A 1 81 ? 71.839 30.422 -69.440 1.00 41.72 81 PRO A CA 1
ATOM 600 C C . PRO A 1 81 ? 72.289 29.497 -70.573 1.00 41.72 81 PRO A C 1
ATOM 602 O O . PRO A 1 81 ? 72.747 28.383 -70.327 1.00 41.72 81 PRO A O 1
ATOM 605 N N . SER A 1 82 ? 72.186 29.974 -71.811 1.00 43.78 82 SER A N 1
ATOM 606 C CA . SER A 1 82 ? 72.789 29.329 -72.974 1.00 43.78 82 SER A CA 1
ATOM 607 C C . SER A 1 82 ? 74.310 29.366 -72.821 1.00 43.78 82 SER A C 1
ATOM 609 O O . SER A 1 82 ? 74.923 30.430 -72.927 1.00 43.78 82 SER A O 1
ATOM 611 N N . THR A 1 83 ? 74.935 28.227 -72.540 1.00 43.66 83 THR A N 1
ATOM 612 C CA . THR A 1 83 ? 76.390 28.099 -72.627 1.00 43.66 83 THR A CA 1
ATOM 613 C C . THR A 1 83 ? 76.812 28.156 -74.101 1.00 43.66 83 THR A C 1
ATOM 615 O O . THR A 1 83 ? 76.203 27.479 -74.932 1.00 43.66 83 THR A O 1
ATOM 618 N N . PRO A 1 84 ? 77.823 28.965 -74.475 1.00 42.06 84 PRO A N 1
ATOM 619 C CA . PRO A 1 84 ? 78.294 29.020 -75.852 1.00 42.06 84 PRO A CA 1
ATOM 620 C C . PRO A 1 84 ? 78.968 27.695 -76.208 1.00 42.06 84 PRO A C 1
ATOM 622 O O . PRO A 1 84 ? 79.865 27.241 -75.498 1.00 42.06 84 PRO A O 1
ATOM 625 N N . VAL A 1 85 ? 78.554 27.087 -77.316 1.00 43.44 85 VAL A N 1
ATOM 626 C CA . VAL A 1 85 ? 79.246 25.931 -77.889 1.00 43.44 85 VAL A CA 1
ATOM 627 C C . VAL A 1 85 ? 80.548 26.434 -78.509 1.00 43.44 85 VAL A C 1
ATOM 629 O O . VAL A 1 85 ? 80.540 27.081 -79.555 1.00 43.44 85 VAL A O 1
ATOM 632 N N . THR A 1 86 ? 81.675 26.176 -77.851 1.00 44.19 86 THR A N 1
ATOM 633 C CA . THR A 1 86 ? 83.003 26.394 -78.431 1.00 44.19 86 THR A CA 1
ATOM 634 C C . THR A 1 86 ? 83.236 25.331 -79.511 1.00 44.19 86 THR A C 1
ATOM 636 O O . THR A 1 86 ? 83.094 24.143 -79.209 1.00 44.19 86 THR A O 1
ATOM 639 N N . PRO A 1 87 ? 83.584 25.693 -80.759 1.00 40.91 87 PRO A N 1
ATOM 640 C CA . PRO A 1 87 ? 83.872 24.695 -81.782 1.00 40.91 87 PRO A CA 1
ATOM 641 C C . PRO A 1 87 ? 85.164 23.947 -81.413 1.00 40.91 87 PRO A C 1
ATOM 643 O O . PRO A 1 87 ? 86.105 24.576 -80.915 1.00 40.91 87 PRO A O 1
ATOM 646 N N . PRO A 1 88 ? 85.255 22.625 -81.638 1.00 43.47 88 PRO A N 1
ATOM 647 C CA . PRO A 1 88 ? 86.497 21.911 -81.401 1.00 43.47 88 PRO A CA 1
ATOM 648 C C . PRO A 1 88 ? 87.563 22.412 -82.381 1.00 43.47 88 PRO A C 1
ATOM 650 O O . PRO A 1 88 ? 87.398 22.357 -83.599 1.00 43.47 88 PRO A O 1
ATOM 653 N N . THR A 1 89 ? 88.679 22.899 -81.844 1.00 47.16 89 THR A N 1
ATOM 654 C CA . THR A 1 89 ? 89.912 23.112 -82.602 1.00 47.16 89 THR A CA 1
ATOM 655 C C . THR A 1 89 ? 90.390 21.765 -83.139 1.00 47.16 89 THR A C 1
ATOM 657 O O . THR A 1 89 ? 90.782 20.894 -82.361 1.00 47.16 89 THR A O 1
ATOM 660 N N . SER A 1 90 ? 90.348 21.592 -84.462 1.00 45.41 90 SER A N 1
ATOM 661 C CA . SER A 1 90 ? 90.953 20.452 -85.153 1.00 45.41 90 SER A CA 1
ATOM 662 C C . SER A 1 90 ? 92.472 20.515 -84.982 1.00 45.41 90 SER A C 1
ATOM 664 O O . SER A 1 90 ? 93.171 21.244 -85.680 1.00 45.41 90 SER A O 1
ATOM 666 N N . GLY A 1 91 ? 92.976 19.798 -83.981 1.00 45.97 91 GLY A N 1
ATOM 667 C CA . GLY A 1 91 ? 94.396 19.609 -83.713 1.00 45.97 91 GLY A CA 1
ATOM 668 C C . GLY A 1 91 ? 94.919 18.329 -84.358 1.00 45.97 91 GLY A C 1
ATOM 669 O O . GLY A 1 91 ? 95.488 17.497 -83.662 1.00 45.97 91 GLY A O 1
ATOM 670 N N . HIS A 1 92 ? 94.728 18.145 -85.664 1.00 43.69 92 HIS A N 1
ATOM 671 C CA . HIS A 1 92 ? 95.484 17.146 -86.421 1.00 43.69 92 HIS A CA 1
ATOM 672 C C . HIS A 1 92 ? 96.647 17.848 -87.116 1.00 43.69 92 HIS A C 1
ATOM 674 O O . HIS A 1 92 ? 96.585 18.190 -88.294 1.00 43.69 92 HIS A O 1
ATOM 680 N N . ASN A 1 93 ? 97.716 18.097 -86.359 1.00 44.84 93 ASN A N 1
ATOM 681 C CA . ASN A 1 93 ? 98.986 18.488 -86.950 1.00 44.84 93 ASN A CA 1
ATOM 682 C C . ASN A 1 93 ? 99.572 17.229 -87.606 1.00 44.84 93 ASN A C 1
ATOM 684 O O . ASN A 1 93 ? 100.117 16.363 -86.923 1.00 44.84 93 ASN A O 1
ATOM 688 N N . VAL A 1 94 ? 99.384 17.078 -88.917 1.00 46.78 94 VAL A N 1
ATOM 689 C CA . VAL A 1 94 ? 100.066 16.037 -89.690 1.00 46.78 94 VAL A CA 1
ATOM 690 C C . VAL A 1 94 ? 101.528 16.457 -89.796 1.00 46.78 94 VAL A C 1
ATOM 692 O O . VAL A 1 94 ? 101.908 17.226 -90.676 1.00 46.78 94 VAL A O 1
ATOM 695 N N . THR A 1 95 ? 102.357 15.996 -88.862 1.00 44.03 95 THR A N 1
ATOM 696 C CA . THR A 1 95 ? 103.809 16.116 -88.985 1.00 44.03 95 THR A CA 1
ATOM 697 C C . THR A 1 95 ? 104.258 15.118 -90.047 1.00 44.03 95 THR A C 1
ATOM 699 O O . THR A 1 95 ? 104.398 13.929 -89.768 1.00 44.03 95 THR A O 1
ATOM 702 N N . ILE A 1 96 ? 104.440 15.582 -91.284 1.00 50.59 96 ILE A N 1
ATOM 703 C CA . ILE A 1 96 ? 105.164 14.809 -92.293 1.00 50.59 96 ILE A CA 1
ATOM 704 C C . ILE A 1 96 ? 106.646 14.961 -91.957 1.00 50.59 96 ILE A C 1
ATOM 706 O O . ILE A 1 96 ? 107.243 16.006 -92.214 1.00 50.59 96 ILE A O 1
ATOM 710 N N . ASP A 1 97 ? 107.219 13.937 -91.328 1.00 45.12 97 ASP A N 1
ATOM 711 C CA . ASP A 1 97 ? 108.664 13.812 -91.154 1.00 45.12 97 ASP A CA 1
ATOM 712 C C . ASP A 1 97 ? 109.297 13.520 -92.523 1.00 45.12 97 ASP A C 1
ATOM 714 O O . ASP A 1 97 ? 109.416 12.375 -92.957 1.00 45.12 97 ASP A O 1
ATOM 718 N N . ALA A 1 98 ? 109.607 14.585 -93.260 1.00 43.94 98 ALA A N 1
ATOM 719 C CA . ALA A 1 98 ? 110.349 14.514 -94.508 1.00 43.94 98 ALA A CA 1
ATOM 720 C C . ALA A 1 98 ? 111.842 14.692 -94.204 1.00 43.94 98 ALA A C 1
ATOM 722 O O . ALA A 1 98 ? 112.376 15.803 -94.229 1.00 43.94 98 ALA A O 1
ATOM 723 N N . GLY A 1 99 ? 112.525 13.583 -93.920 1.00 40.88 99 GLY A N 1
ATOM 724 C CA . GLY A 1 99 ? 113.984 13.542 -93.957 1.00 40.88 99 GLY A CA 1
ATOM 725 C C . GLY A 1 99 ? 114.493 13.871 -95.372 1.00 40.88 99 GLY A C 1
ATOM 726 O O . GLY A 1 99 ? 113.959 13.341 -96.350 1.00 40.88 99 GLY A O 1
ATOM 727 N N . PRO A 1 100 ? 115.520 14.724 -95.543 1.00 46.66 100 PRO A N 1
ATOM 728 C CA . PRO A 1 100 ? 116.080 15.002 -96.854 1.00 46.66 100 PRO A CA 1
ATOM 729 C C . PRO A 1 100 ? 117.024 13.866 -97.255 1.00 46.66 100 PRO A C 1
ATOM 731 O O . PRO A 1 100 ? 118.218 13.900 -96.980 1.00 46.66 100 PRO A O 1
ATOM 734 N N . ASN A 1 101 ? 116.468 12.854 -97.912 1.00 48.50 101 ASN A N 1
ATOM 735 C CA . ASN A 1 101 ? 117.084 12.236 -99.083 1.00 48.50 101 ASN A CA 1
ATOM 736 C C . ASN A 1 101 ? 115.994 11.526 -99.887 1.00 48.50 101 ASN A C 1
ATOM 738 O O . ASN A 1 101 ? 115.951 10.307 -99.936 1.00 48.50 101 ASN A O 1
ATOM 742 N N . GLU A 1 102 ? 115.078 12.330 -100.436 1.00 42.06 102 GLU A N 1
ATOM 743 C CA . GLU A 1 102 ? 114.409 12.153 -101.734 1.00 42.06 102 GLU A CA 1
ATOM 744 C C . GLU A 1 102 ? 113.251 13.157 -101.822 1.00 42.06 102 GLU A C 1
ATOM 746 O O . GLU A 1 102 ? 112.142 12.908 -101.358 1.00 42.06 102 GLU A O 1
ATOM 751 N N . VAL A 1 103 ? 113.493 14.322 -102.436 1.00 51.53 103 VAL A N 1
ATOM 752 C CA . VAL A 1 103 ? 112.398 15.172 -102.932 1.00 51.53 103 VAL A CA 1
ATOM 753 C C . VAL A 1 103 ? 111.869 14.499 -104.196 1.00 51.53 103 VAL A C 1
ATOM 755 O O . VAL A 1 103 ? 112.213 14.865 -105.319 1.00 51.53 103 VAL A O 1
ATOM 758 N N . THR A 1 104 ? 111.085 13.444 -104.004 1.00 50.31 104 THR A N 1
ATOM 759 C CA . THR A 1 104 ? 110.259 12.874 -105.059 1.00 50.31 104 THR A CA 1
ATOM 760 C C . THR A 1 104 ? 109.015 13.743 -105.163 1.00 50.31 104 THR A C 1
ATOM 762 O O . THR A 1 104 ? 108.233 13.882 -104.225 1.00 50.31 104 THR A O 1
ATOM 765 N N . ASN A 1 105 ? 108.868 14.408 -106.307 1.00 48.03 105 ASN A N 1
ATOM 766 C CA . ASN A 1 105 ? 107.636 15.104 -106.650 1.00 48.03 105 ASN A CA 1
ATOM 767 C C . ASN A 1 105 ? 106.515 14.051 -106.577 1.00 48.03 105 ASN A C 1
ATOM 769 O O . ASN A 1 105 ? 106.653 13.028 -107.260 1.00 48.03 105 ASN A O 1
ATOM 773 N N . PRO A 1 106 ? 105.480 14.213 -105.731 1.00 50.16 106 PRO A N 1
ATOM 774 C CA . PRO A 1 106 ? 104.455 13.193 -105.593 1.00 50.16 106 PRO A CA 1
ATOM 775 C C . PRO A 1 106 ? 103.859 12.951 -106.976 1.00 50.16 106 PRO A C 1
ATOM 777 O O . PRO A 1 106 ? 103.418 13.881 -107.656 1.00 50.16 106 PRO A O 1
ATOM 780 N N . THR A 1 107 ? 103.931 11.708 -107.444 1.00 58.38 107 THR A N 1
ATOM 781 C CA . THR A 1 107 ? 103.269 11.330 -108.684 1.00 58.38 107 THR A CA 1
ATOM 782 C C . THR A 1 107 ? 101.766 11.587 -108.520 1.00 58.38 107 THR A C 1
ATOM 784 O O . THR A 1 107 ? 101.249 11.520 -107.402 1.00 58.38 107 THR A O 1
ATOM 787 N N . PRO A 1 108 ? 101.023 11.885 -109.600 1.00 64.38 108 PRO A N 1
ATOM 788 C CA . PRO A 1 108 ? 99.572 12.072 -109.523 1.00 64.38 108 PRO A CA 1
ATOM 789 C C . PRO A 1 108 ? 98.855 10.959 -108.736 1.00 64.38 108 PRO A C 1
ATOM 791 O O . PRO A 1 108 ? 97.909 11.238 -108.003 1.00 64.38 108 PRO A O 1
ATOM 794 N N . ASP A 1 109 ? 99.376 9.729 -108.797 1.00 63.91 109 ASP A N 1
ATOM 795 C CA . ASP A 1 109 ? 98.884 8.570 -108.046 1.00 63.91 109 ASP A CA 1
ATOM 796 C C . ASP A 1 109 ? 99.045 8.693 -106.516 1.00 63.91 109 ASP A C 1
ATOM 798 O O . ASP A 1 109 ? 98.146 8.287 -105.779 1.00 63.91 109 ASP A O 1
ATOM 802 N N . THR A 1 110 ? 100.133 9.281 -105.996 1.00 68.44 110 THR A N 1
ATOM 803 C CA . THR A 1 110 ? 100.306 9.471 -104.540 1.00 68.44 110 THR A CA 1
ATOM 804 C C . THR A 1 110 ? 99.486 10.644 -104.003 1.00 68.44 110 THR A C 1
ATOM 806 O O . THR A 1 110 ? 98.988 10.579 -102.875 1.00 68.44 110 THR A O 1
ATOM 809 N N . MET A 1 111 ? 99.254 11.684 -104.815 1.00 70.12 111 MET A N 1
ATOM 810 C CA . MET A 1 111 ? 98.287 12.738 -104.481 1.00 70.12 111 MET A CA 1
ATOM 811 C C . MET A 1 111 ? 96.853 12.199 -104.465 1.00 70.12 111 MET A C 1
ATOM 813 O O . MET A 1 111 ? 96.108 12.498 -103.534 1.00 70.12 111 MET A O 1
ATOM 817 N N . LEU A 1 112 ? 96.483 11.355 -105.434 1.00 75.81 112 LEU A N 1
ATOM 818 C CA . LEU A 1 112 ? 95.161 10.729 -105.492 1.00 75.81 112 LEU A CA 1
ATOM 819 C C . LEU A 1 112 ? 94.917 9.792 -104.299 1.00 75.81 112 LEU A C 1
ATOM 821 O O . LEU A 1 112 ? 93.841 9.823 -103.707 1.00 75.81 112 LEU A O 1
ATOM 825 N N . ALA A 1 113 ? 95.929 9.021 -103.886 1.00 76.31 113 ALA A N 1
ATOM 826 C CA . ALA A 1 113 ? 95.859 8.182 -102.689 1.00 76.31 113 ALA A CA 1
ATOM 827 C C . ALA A 1 113 ? 95.710 9.007 -101.398 1.00 76.31 113 ALA A C 1
ATOM 829 O O . ALA A 1 113 ? 94.955 8.629 -100.503 1.00 76.31 113 ALA A O 1
ATOM 830 N N . THR A 1 114 ? 96.390 10.154 -101.310 1.00 79.62 114 THR A N 1
ATOM 831 C CA . THR A 1 114 ? 96.281 11.061 -100.156 1.00 79.62 114 THR A CA 1
ATOM 832 C C . THR A 1 114 ? 94.893 11.699 -100.081 1.00 79.62 114 THR A C 1
ATOM 834 O O . THR A 1 114 ? 94.300 11.739 -99.006 1.00 79.62 114 THR A O 1
ATOM 837 N N . VAL A 1 115 ? 94.338 12.137 -101.216 1.00 82.56 115 VAL A N 1
ATOM 838 C CA . VAL A 1 115 ? 92.967 12.669 -101.290 1.00 82.56 115 VAL A CA 1
ATOM 839 C C . VAL A 1 115 ? 91.948 11.594 -100.911 1.00 82.56 115 VAL A C 1
ATOM 841 O O . VAL A 1 115 ? 91.104 11.845 -100.059 1.00 82.56 115 VAL A O 1
ATOM 844 N N . ALA A 1 116 ? 92.079 10.373 -101.439 1.00 81.06 116 ALA A N 1
ATOM 845 C CA . ALA A 1 116 ? 91.194 9.260 -101.090 1.00 81.06 116 ALA A CA 1
ATOM 846 C C . ALA A 1 116 ? 91.259 8.893 -99.594 1.00 81.06 116 ALA A C 1
ATOM 848 O O . ALA A 1 116 ? 90.243 8.557 -98.988 1.00 81.06 116 ALA A O 1
ATOM 849 N N . TYR A 1 117 ? 92.443 8.982 -98.982 1.00 84.31 117 TYR A N 1
ATOM 850 C CA . TYR A 1 117 ? 92.620 8.764 -97.547 1.00 84.31 117 TYR A CA 1
ATOM 851 C C . TYR A 1 117 ? 91.961 9.866 -96.703 1.00 84.31 117 TYR A C 1
ATOM 853 O O . TYR A 1 117 ? 91.285 9.563 -95.719 1.00 84.31 117 TYR A O 1
ATOM 861 N N . VAL A 1 118 ? 92.120 11.134 -97.095 1.00 85.75 118 VAL A N 1
ATOM 862 C CA . VAL A 1 118 ? 91.469 12.273 -96.427 1.00 85.75 118 VAL A CA 1
ATOM 863 C C . VAL A 1 118 ? 89.947 12.193 -96.568 1.00 85.75 118 VAL A C 1
ATOM 865 O O . VAL A 1 118 ? 89.245 12.375 -95.578 1.00 85.75 118 VAL A O 1
ATOM 868 N N . ASP A 1 119 ? 89.431 11.832 -97.744 1.00 87.19 119 ASP A N 1
ATOM 869 C CA . ASP A 1 119 ? 87.993 11.637 -97.966 1.00 87.19 119 ASP A CA 1
ATOM 870 C C . ASP A 1 119 ? 87.429 10.496 -97.112 1.00 87.19 119 ASP A C 1
ATOM 872 O O . ASP A 1 119 ? 86.344 10.627 -96.545 1.00 87.19 119 ASP A O 1
ATOM 876 N N . ALA A 1 120 ? 88.165 9.391 -96.963 1.00 82.75 120 ALA A N 1
ATOM 877 C CA . ALA A 1 120 ? 87.764 8.293 -96.088 1.00 82.75 120 ALA A CA 1
ATOM 878 C C . ALA A 1 120 ? 87.739 8.712 -94.606 1.00 82.75 120 ALA A C 1
ATOM 880 O O . ALA A 1 120 ? 86.802 8.367 -93.888 1.00 82.75 120 ALA A O 1
ATOM 881 N N . GLN A 1 121 ? 88.731 9.483 -94.144 1.00 87.75 121 GLN A N 1
ATOM 882 C CA . GLN A 1 121 ? 88.760 10.019 -92.777 1.00 87.75 121 GLN A CA 1
ATOM 883 C C . GLN A 1 121 ? 87.614 11.006 -92.525 1.00 87.75 121 GLN A C 1
ATOM 885 O O . GLN A 1 121 ? 86.944 10.908 -91.497 1.00 87.75 121 GLN A O 1
ATOM 890 N N . ASN A 1 122 ? 87.333 11.892 -93.485 1.00 88.06 122 ASN A N 1
ATOM 891 C CA . ASN A 1 122 ? 86.208 12.823 -93.407 1.00 88.06 122 ASN A CA 1
ATOM 892 C C . ASN A 1 122 ? 84.868 12.072 -93.350 1.00 88.06 122 ASN A C 1
ATOM 894 O O . ASN A 1 122 ? 84.051 12.367 -92.485 1.00 88.06 122 ASN A O 1
ATOM 898 N N . GLN A 1 123 ? 84.671 11.032 -94.171 1.00 88.50 123 GLN A N 1
ATOM 899 C CA . GLN A 1 123 ? 83.457 10.201 -94.121 1.00 88.50 123 GLN A CA 1
ATOM 900 C C . GLN A 1 123 ? 83.277 9.486 -92.772 1.00 88.50 123 GLN A C 1
ATOM 902 O O . GLN A 1 123 ? 82.165 9.427 -92.245 1.00 88.50 123 GLN A O 1
ATOM 907 N N . VAL A 1 124 ? 84.357 8.955 -92.187 1.00 87.44 124 VAL A N 1
ATOM 908 C CA . VAL A 1 124 ? 84.313 8.324 -90.856 1.00 87.44 124 VAL A CA 1
ATOM 909 C C . VAL A 1 124 ? 83.993 9.355 -89.771 1.00 87.44 124 VAL A C 1
ATOM 911 O O . VAL A 1 124 ? 83.210 9.071 -88.860 1.00 87.44 124 VAL A O 1
ATOM 914 N N . GLN A 1 125 ? 84.562 10.557 -89.866 1.00 88.12 125 GLN A N 1
ATOM 915 C CA . GLN A 1 125 ? 84.308 11.636 -88.918 1.00 88.12 125 GLN A CA 1
ATOM 916 C C . GLN A 1 125 ? 82.867 12.154 -89.014 1.00 88.12 125 GLN A C 1
ATOM 918 O O . GLN A 1 125 ? 82.223 12.315 -87.976 1.00 88.12 125 GLN A O 1
ATOM 923 N N . ASP A 1 126 ? 82.333 12.329 -90.222 1.00 88.19 126 ASP A N 1
ATOM 924 C CA . ASP A 1 126 ? 80.943 12.732 -90.456 1.00 88.19 126 ASP A CA 1
ATOM 925 C C . ASP A 1 126 ? 79.959 11.690 -89.910 1.00 88.19 126 ASP A C 1
ATOM 927 O O . ASP A 1 126 ? 79.012 12.039 -89.202 1.00 88.19 126 ASP A O 1
ATOM 931 N N . ALA A 1 127 ? 80.222 10.398 -90.134 1.00 84.88 127 ALA A N 1
ATOM 932 C CA . ALA A 1 127 ? 79.418 9.314 -89.570 1.00 84.88 127 ALA A CA 1
ATOM 933 C C . ALA A 1 127 ? 79.464 9.287 -88.028 1.00 84.88 127 ALA A C 1
ATOM 935 O O . ALA A 1 127 ? 78.446 9.055 -87.365 1.00 84.88 127 ALA A O 1
ATOM 936 N N . ALA A 1 128 ? 80.629 9.563 -87.433 1.00 86.62 128 ALA A N 1
ATOM 937 C CA . ALA A 1 128 ? 80.784 9.649 -85.982 1.00 86.62 128 ALA A CA 1
ATOM 938 C C . ALA A 1 128 ? 80.077 10.881 -85.387 1.00 86.62 128 ALA A C 1
ATOM 940 O O . ALA A 1 128 ? 79.502 10.790 -84.300 1.00 86.62 128 ALA A O 1
ATOM 941 N N . ILE A 1 129 ? 80.100 12.023 -86.083 1.00 86.88 129 ILE A N 1
ATOM 942 C CA . ILE A 1 129 ? 79.362 13.233 -85.697 1.00 86.88 129 ILE A CA 1
ATOM 943 C C . ILE A 1 129 ? 77.855 12.978 -85.782 1.00 86.88 129 ILE A C 1
ATOM 945 O O . ILE A 1 129 ? 77.153 13.287 -84.821 1.00 86.88 129 ILE A O 1
ATOM 949 N N . ALA A 1 130 ? 77.374 12.352 -86.861 1.00 89.00 130 ALA A N 1
ATOM 950 C CA . ALA A 1 130 ? 75.969 11.976 -87.018 1.00 89.00 130 ALA A CA 1
ATOM 951 C C . ALA A 1 130 ? 75.501 11.051 -85.882 1.00 89.00 130 ALA A C 1
ATOM 953 O O . ALA A 1 130 ? 74.525 11.354 -85.204 1.00 89.00 130 ALA A O 1
ATOM 954 N N . THR A 1 131 ? 76.273 10.005 -85.566 1.00 90.31 131 THR A N 1
ATOM 955 C CA . THR A 1 131 ? 75.957 9.080 -84.460 1.00 90.31 131 THR A CA 1
ATOM 956 C C . THR A 1 131 ? 75.890 9.797 -83.105 1.00 90.31 131 THR A C 1
ATOM 958 O O . THR A 1 131 ? 75.008 9.528 -82.289 1.00 90.31 131 THR A O 1
ATOM 961 N N . LYS A 1 132 ? 76.815 10.731 -82.838 1.00 86.38 132 LYS A N 1
ATOM 962 C CA . LYS A 1 132 ? 76.809 11.525 -81.597 1.00 86.38 132 LYS A CA 1
ATOM 963 C C . LYS A 1 132 ? 75.630 12.497 -81.535 1.00 86.38 132 LYS A C 1
ATOM 965 O O . LYS A 1 132 ? 75.072 12.681 -80.455 1.00 86.38 132 LYS A O 1
ATOM 970 N N . ALA A 1 133 ? 75.259 13.103 -82.662 1.00 86.50 133 ALA A N 1
ATOM 971 C CA . ALA A 1 133 ? 74.091 13.971 -82.757 1.00 86.50 133 ALA A CA 1
ATOM 972 C C . ALA A 1 133 ? 72.795 13.183 -82.497 1.00 86.50 133 ALA A C 1
ATOM 974 O O . ALA A 1 133 ? 71.982 13.620 -81.684 1.00 86.50 133 ALA A O 1
ATOM 975 N N . ASP A 1 134 ? 72.657 11.989 -83.080 1.00 91.75 134 ASP A N 1
ATOM 976 C CA . ASP A 1 134 ? 71.510 11.100 -82.862 1.00 91.75 134 ASP A CA 1
ATOM 977 C C . ASP A 1 134 ? 71.411 10.642 -81.401 1.00 91.75 134 ASP A C 1
ATOM 979 O O . ASP A 1 134 ? 70.330 10.661 -80.810 1.00 91.75 134 ASP A O 1
ATOM 983 N N . GLN A 1 135 ? 72.539 10.298 -80.770 1.00 90.81 135 GLN A N 1
ATOM 984 C CA . GLN A 1 135 ? 72.560 9.926 -79.354 1.00 90.81 135 GLN A CA 1
ATOM 985 C C . GLN A 1 135 ? 72.193 11.103 -78.440 1.00 90.81 135 GLN A C 1
ATOM 987 O O . GLN A 1 135 ? 71.493 10.909 -77.446 1.00 90.81 135 GLN A O 1
ATOM 992 N N . SER A 1 136 ? 72.650 12.318 -78.760 1.00 88.88 136 SER A N 1
ATOM 993 C CA . SER A 1 136 ? 72.262 13.523 -78.019 1.00 88.88 136 SER A CA 1
ATOM 994 C C . SER A 1 136 ? 70.763 13.776 -78.144 1.00 88.88 136 SER A C 1
ATOM 996 O O . SER A 1 136 ? 70.097 13.962 -77.131 1.00 88.88 136 SER A O 1
ATOM 998 N N . ALA A 1 137 ? 70.217 13.699 -79.360 1.00 90.38 137 ALA A N 1
ATOM 999 C CA . ALA A 1 137 ? 68.788 13.868 -79.600 1.00 90.38 137 ALA A CA 1
ATOM 1000 C C . ALA A 1 137 ? 67.950 12.801 -78.872 1.00 90.38 137 ALA A C 1
ATOM 1002 O O . ALA A 1 137 ? 66.900 13.116 -78.313 1.00 90.38 137 ALA A O 1
ATOM 1003 N N . LEU A 1 138 ? 68.424 11.551 -78.827 1.00 87.06 138 LEU A N 1
ATOM 1004 C CA . LEU A 1 138 ? 67.768 10.472 -78.089 1.00 87.06 138 LEU A CA 1
ATOM 1005 C C . LEU A 1 138 ? 67.796 10.712 -76.573 1.00 87.06 138 LEU A C 1
ATOM 1007 O O . LEU A 1 138 ? 66.790 10.488 -75.902 1.00 87.06 138 LEU A O 1
ATOM 1011 N N . ASN A 1 139 ? 68.914 11.203 -76.033 1.00 88.56 139 ASN A N 1
ATOM 1012 C CA . ASN A 1 139 ? 69.033 11.546 -74.616 1.00 88.56 139 ASN A CA 1
ATOM 1013 C C . ASN A 1 139 ? 68.132 12.732 -74.241 1.00 88.56 139 ASN A C 1
ATOM 1015 O O . ASN A 1 139 ? 67.464 12.679 -73.209 1.00 88.56 139 ASN A O 1
ATOM 1019 N N . ASP A 1 140 ? 68.071 13.765 -75.082 1.00 86.44 140 ASP A N 1
ATOM 1020 C CA . ASP A 1 140 ? 67.196 14.924 -74.881 1.00 86.44 140 ASP A CA 1
ATOM 1021 C C . ASP A 1 140 ? 65.718 14.519 -74.954 1.00 86.44 140 ASP A C 1
ATOM 1023 O O . ASP A 1 140 ? 64.900 14.975 -74.150 1.00 86.44 140 ASP A O 1
ATOM 1027 N N . LEU A 1 141 ? 65.368 13.614 -75.877 1.00 83.19 141 LEU A N 1
ATOM 1028 C CA . LEU A 1 141 ? 64.026 13.046 -75.958 1.00 83.19 141 LEU A CA 1
ATOM 1029 C C . LEU A 1 141 ? 63.702 12.207 -74.718 1.00 83.19 141 LEU A C 1
ATOM 1031 O O . LEU A 1 141 ? 62.615 12.367 -74.172 1.00 83.19 141 LEU A O 1
ATOM 1035 N N . SER A 1 142 ? 64.633 11.374 -74.239 1.00 82.00 142 SER A N 1
ATOM 1036 C CA . SER A 1 142 ? 64.460 10.593 -73.006 1.00 82.00 142 SER A CA 1
ATOM 1037 C C . SER A 1 142 ? 64.220 11.507 -71.809 1.00 82.00 142 SER A C 1
ATOM 1039 O O . SER A 1 142 ? 63.226 11.343 -71.117 1.00 82.00 142 SER A O 1
ATOM 1041 N N . GLN A 1 143 ? 65.052 12.534 -71.618 1.00 81.00 143 GLN A N 1
ATOM 1042 C CA . GLN A 1 143 ? 64.879 13.498 -70.527 1.00 81.00 143 GLN A CA 1
ATOM 1043 C C . GLN A 1 143 ? 63.572 14.289 -70.656 1.00 81.00 143 GLN A C 1
ATOM 1045 O O . GLN A 1 143 ? 62.910 14.555 -69.657 1.00 81.00 143 GLN A O 1
ATOM 1050 N N . THR A 1 144 ? 63.164 14.640 -71.880 1.00 79.06 144 THR A N 1
ATOM 1051 C CA . THR A 1 144 ? 61.881 15.314 -72.129 1.00 79.06 144 THR A CA 1
ATOM 1052 C C . THR A 1 144 ? 60.696 14.402 -71.816 1.00 79.06 144 THR A C 1
ATOM 1054 O O . THR A 1 144 ? 59.694 14.875 -71.283 1.00 79.06 144 THR A O 1
ATOM 1057 N N . VAL A 1 145 ? 60.786 13.110 -72.141 1.00 77.00 145 VAL A N 1
ATOM 1058 C CA . VAL A 1 145 ? 59.760 12.107 -71.829 1.00 77.00 145 VAL A CA 1
ATOM 1059 C C . VAL A 1 145 ? 59.709 11.839 -70.328 1.00 77.00 145 VAL A C 1
ATOM 1061 O O . VAL A 1 145 ? 58.615 11.834 -69.779 1.00 77.00 145 VAL A O 1
ATOM 1064 N N . ASP A 1 146 ? 60.850 11.723 -69.654 1.00 72.75 146 ASP A N 1
ATOM 1065 C CA . ASP A 1 146 ? 60.922 11.542 -68.200 1.00 72.75 146 ASP A CA 1
ATOM 1066 C C . ASP A 1 146 ? 60.398 12.776 -67.448 1.00 72.75 146 ASP A C 1
ATOM 1068 O O . ASP A 1 146 ? 59.739 12.646 -66.421 1.00 72.75 146 ASP A O 1
ATOM 1072 N N . ALA A 1 147 ? 60.614 13.981 -67.987 1.00 65.62 147 ALA A N 1
ATOM 1073 C CA . ALA A 1 147 ? 60.061 15.218 -67.437 1.00 65.62 147 ALA A CA 1
ATOM 1074 C C . ALA A 1 147 ? 58.561 15.411 -67.739 1.00 65.62 147 ALA A C 1
ATOM 1076 O O . ALA A 1 147 ? 57.880 16.069 -66.958 1.00 65.62 147 ALA A O 1
ATOM 1077 N N . LYS A 1 148 ? 58.049 14.862 -68.856 1.00 64.69 148 LYS A N 1
ATOM 1078 C CA . LYS A 1 148 ? 56.615 14.859 -69.231 1.00 64.69 148 LYS A CA 1
ATOM 1079 C C . LYS A 1 148 ? 55.842 13.648 -68.711 1.00 64.69 148 LYS A C 1
ATOM 1081 O O . LYS A 1 148 ? 54.616 13.609 -68.825 1.00 64.69 148 LYS A O 1
ATOM 1086 N N . ALA A 1 149 ? 56.523 12.649 -68.160 1.00 62.25 149 ALA A N 1
ATOM 1087 C CA . ALA A 1 149 ? 55.921 11.649 -67.298 1.00 62.25 149 ALA A CA 1
ATOM 1088 C C . ALA A 1 149 ? 55.579 12.364 -65.986 1.00 62.25 149 ALA A C 1
ATOM 1090 O O . ALA A 1 149 ? 56.322 12.301 -65.012 1.00 62.25 149 ALA A O 1
ATOM 1091 N N . ASP A 1 150 ? 54.491 13.140 -66.019 1.00 73.00 150 ASP A N 1
ATOM 1092 C CA . ASP A 1 150 ? 54.089 14.096 -64.991 1.00 73.00 150 ASP A CA 1
ATOM 1093 C C . ASP A 1 150 ? 53.716 13.379 -63.684 1.00 73.00 150 ASP A C 1
ATOM 1095 O O . ASP A 1 150 ? 52.543 13.249 -63.324 1.00 73.00 150 ASP A O 1
ATOM 1099 N N . GLN A 1 151 ? 54.724 12.923 -62.943 1.00 79.38 151 GLN A N 1
ATOM 1100 C CA . GLN A 1 151 ? 54.583 12.271 -61.644 1.00 79.38 151 GLN A CA 1
ATOM 1101 C C . GLN A 1 151 ? 53.754 13.140 -60.692 1.00 79.38 151 GLN A C 1
ATOM 1103 O O . GLN A 1 151 ? 52.904 12.634 -59.971 1.00 79.38 151 GLN A O 1
ATOM 1108 N N . VAL A 1 152 ? 53.905 14.464 -60.788 1.00 80.12 152 VAL A N 1
ATOM 1109 C CA . VAL A 1 152 ? 53.097 15.448 -60.056 1.00 80.12 152 VAL A CA 1
ATOM 1110 C C . VAL A 1 152 ? 51.603 15.324 -60.384 1.00 80.12 152 VAL A C 1
ATOM 1112 O O . VAL A 1 152 ? 50.765 15.386 -59.484 1.00 80.12 152 VAL A O 1
ATOM 1115 N N . THR A 1 153 ? 51.246 15.121 -61.655 1.00 83.25 153 THR A N 1
ATOM 1116 C CA . THR A 1 153 ? 49.852 14.923 -62.085 1.00 83.25 153 THR A CA 1
ATOM 1117 C C . THR A 1 153 ? 49.314 13.582 -61.593 1.00 83.25 153 THR A C 1
ATOM 1119 O O . THR A 1 153 ? 48.166 13.512 -61.147 1.00 83.25 153 THR A O 1
ATOM 1122 N N . LEU A 1 154 ? 50.133 12.526 -61.631 1.00 85.25 154 LEU A N 1
ATOM 1123 C CA . LEU A 1 154 ? 49.753 11.202 -61.139 1.00 85.25 154 LEU A CA 1
ATOM 1124 C C . LEU A 1 154 ? 49.551 11.197 -59.617 1.00 85.25 154 LEU A C 1
ATOM 1126 O O . LEU A 1 154 ? 48.542 10.679 -59.139 1.00 85.25 154 LEU A O 1
ATOM 1130 N N . ASP A 1 155 ? 50.450 11.831 -58.867 1.00 87.19 155 ASP A N 1
ATOM 1131 C CA . ASP A 1 155 ? 50.359 11.970 -57.413 1.00 87.19 155 ASP A CA 1
ATOM 1132 C C . ASP A 1 155 ? 49.119 12.784 -57.018 1.00 87.19 155 ASP A C 1
ATOM 1134 O O . ASP A 1 155 ? 48.357 12.376 -56.138 1.00 87.19 155 ASP A O 1
ATOM 1138 N N . ALA A 1 156 ? 48.849 13.889 -57.724 1.00 86.75 156 ALA A N 1
ATOM 1139 C CA . ALA A 1 156 ? 47.650 14.695 -57.508 1.00 86.75 156 ALA A CA 1
ATOM 1140 C C . ALA A 1 156 ? 46.356 13.922 -57.819 1.00 86.75 156 ALA A C 1
ATOM 1142 O O . ALA A 1 156 ? 45.355 14.072 -57.112 1.00 86.75 156 ALA A O 1
ATOM 1143 N N . LEU A 1 157 ? 46.353 13.087 -58.863 1.00 89.88 157 LEU A N 1
ATOM 1144 C CA . LEU A 1 157 ? 45.214 12.227 -59.186 1.00 89.88 157 LEU A CA 1
ATOM 1145 C C . LEU A 1 157 ? 45.015 11.147 -58.117 1.00 89.88 157 LEU A C 1
ATOM 1147 O O . LEU A 1 157 ? 43.887 10.931 -57.676 1.00 89.88 157 LEU A O 1
ATOM 1151 N N . ASN A 1 158 ? 46.097 10.513 -57.667 1.00 92.25 158 ASN A N 1
ATOM 1152 C CA . ASN A 1 158 ? 46.059 9.493 -56.626 1.00 92.25 158 ASN A CA 1
ATOM 1153 C C . ASN A 1 158 ? 45.507 10.059 -55.307 1.00 92.25 158 ASN A C 1
ATOM 1155 O O . ASN A 1 158 ? 44.685 9.427 -54.647 1.00 92.25 158 ASN A O 1
ATOM 1159 N N . GLU A 1 159 ? 45.882 11.289 -54.954 1.00 94.81 159 GLU A N 1
ATOM 1160 C CA . GLU A 1 159 ? 45.355 11.952 -53.762 1.00 94.81 159 GLU A CA 1
ATOM 1161 C C . GLU A 1 159 ? 43.858 12.282 -53.887 1.00 94.81 159 GLU A C 1
ATOM 1163 O O . GLU A 1 159 ? 43.090 12.061 -52.950 1.00 94.81 159 GLU A O 1
ATOM 1168 N N . LYS A 1 160 ? 43.396 12.710 -55.071 1.00 93.44 160 LYS A N 1
ATOM 1169 C CA . LYS A 1 160 ? 41.957 12.889 -55.337 1.00 93.44 160 LYS A CA 1
ATOM 1170 C C . LYS A 1 160 ? 41.175 11.581 -55.222 1.00 93.44 160 LYS A C 1
ATOM 1172 O O . LYS A 1 160 ? 40.063 11.593 -54.699 1.00 93.44 160 LYS A O 1
ATOM 1177 N N . VAL A 1 161 ? 41.738 10.460 -55.677 1.00 95.19 161 VAL A N 1
ATOM 1178 C CA . VAL A 1 161 ? 41.106 9.136 -55.539 1.00 95.19 161 VAL A CA 1
ATOM 1179 C C . VAL A 1 161 ? 40.930 8.773 -54.064 1.00 95.19 161 VAL A C 1
ATOM 1181 O O . VAL A 1 161 ? 39.818 8.436 -53.661 1.00 95.19 161 VAL A O 1
ATOM 1184 N N . LYS A 1 162 ? 41.963 8.955 -53.229 1.00 95.00 162 LYS A N 1
ATOM 1185 C CA . LYS A 1 162 ? 41.846 8.729 -51.776 1.00 95.00 162 LYS A CA 1
ATOM 1186 C C . LYS A 1 162 ? 40.756 9.592 -51.139 1.00 95.00 162 LYS A C 1
ATOM 1188 O O . LYS A 1 162 ? 39.992 9.112 -50.305 1.00 95.00 162 LYS A O 1
ATOM 1193 N N . GLN A 1 163 ? 40.656 10.862 -51.535 1.00 95.44 163 GLN A N 1
ATOM 1194 C CA . GLN A 1 163 ? 39.610 11.758 -51.031 1.00 95.44 163 GLN A CA 1
ATOM 1195 C C . GLN A 1 163 ? 38.204 11.283 -51.426 1.00 95.44 163 GLN A C 1
ATOM 1197 O O . GLN A 1 163 ? 37.288 11.332 -50.603 1.00 95.44 163 GLN A O 1
ATOM 1202 N N . ILE A 1 164 ? 38.029 10.781 -52.653 1.00 95.00 164 ILE A N 1
ATOM 1203 C CA . ILE A 1 164 ? 36.759 10.207 -53.122 1.00 95.00 164 ILE A CA 1
ATOM 1204 C C . ILE A 1 164 ? 36.394 8.955 -52.318 1.00 95.00 164 ILE A C 1
ATOM 1206 O O . ILE A 1 164 ? 35.242 8.822 -51.893 1.00 95.00 164 ILE A O 1
ATOM 1210 N N . ASP A 1 165 ? 37.353 8.064 -52.069 1.00 95.06 165 ASP A N 1
ATOM 1211 C CA . ASP A 1 165 ? 37.122 6.852 -51.279 1.00 95.06 165 ASP A CA 1
ATOM 1212 C C . ASP A 1 165 ? 36.733 7.186 -49.833 1.00 95.06 165 ASP A C 1
ATOM 1214 O O . ASP A 1 165 ? 35.750 6.647 -49.314 1.00 95.06 165 ASP A O 1
ATOM 1218 N N . ASN A 1 166 ? 37.411 8.159 -49.219 1.00 94.12 166 ASN A N 1
ATOM 1219 C CA . ASN A 1 166 ? 37.052 8.670 -47.895 1.00 94.12 166 ASN A CA 1
ATOM 1220 C C . ASN A 1 166 ? 35.637 9.270 -47.879 1.00 94.12 166 ASN A C 1
ATOM 1222 O O . ASN A 1 166 ? 34.844 8.979 -46.982 1.00 94.12 166 ASN A O 1
ATOM 1226 N N . ALA A 1 167 ? 35.273 10.067 -48.887 1.00 94.31 167 ALA A N 1
ATOM 1227 C CA . ALA A 1 167 ? 33.929 10.635 -48.997 1.00 94.31 167 ALA A CA 1
ATOM 1228 C C . ALA A 1 167 ? 32.852 9.546 -49.154 1.00 94.31 167 ALA A C 1
ATOM 1230 O O . ALA A 1 167 ? 31.769 9.640 -48.565 1.00 94.31 167 ALA A O 1
ATOM 1231 N N . LYS A 1 168 ? 33.147 8.484 -49.912 1.00 94.25 168 LYS A N 1
ATOM 1232 C CA . LYS A 1 168 ? 32.256 7.331 -50.085 1.00 94.25 168 LYS A CA 1
ATOM 1233 C C . LYS A 1 168 ? 32.056 6.572 -48.771 1.00 94.25 168 LYS A C 1
ATOM 1235 O O . LYS A 1 168 ? 30.910 6.251 -48.447 1.00 94.25 168 LYS A O 1
ATOM 1240 N N . ALA A 1 169 ? 33.125 6.340 -48.009 1.00 93.44 169 ALA A N 1
ATOM 1241 C CA . ALA A 1 169 ? 33.053 5.721 -46.685 1.00 93.44 169 ALA A CA 1
ATOM 1242 C C . ALA A 1 169 ? 32.197 6.561 -45.719 1.00 93.44 169 ALA A C 1
ATOM 1244 O O . ALA A 1 169 ? 31.265 6.044 -45.104 1.00 93.44 169 ALA A O 1
ATOM 1245 N N . THR A 1 170 ? 32.416 7.879 -45.670 1.00 95.25 170 THR A N 1
ATOM 1246 C CA . THR A 1 170 ? 31.607 8.804 -44.857 1.00 95.25 170 THR A CA 1
ATOM 1247 C C . THR A 1 170 ? 30.127 8.752 -45.233 1.00 95.25 170 THR A C 1
ATOM 1249 O O . THR A 1 170 ? 29.264 8.667 -44.358 1.00 95.25 170 THR A O 1
ATOM 1252 N N . LYS A 1 171 ? 29.802 8.736 -46.532 1.00 95.00 171 LYS A N 1
ATOM 1253 C CA . LYS A 1 171 ? 28.413 8.652 -47.007 1.00 95.00 171 LYS A CA 1
ATOM 1254 C C . LYS A 1 171 ? 27.720 7.360 -46.559 1.00 95.00 171 LYS A C 1
ATOM 1256 O O . LYS A 1 171 ? 26.539 7.394 -46.211 1.00 95.00 171 LYS A O 1
ATOM 1261 N N . GLN A 1 172 ? 28.436 6.235 -46.546 1.00 94.06 172 GLN A N 1
ATOM 1262 C CA . GLN A 1 172 ? 27.906 4.964 -46.043 1.00 94.06 172 GLN A CA 1
ATOM 1263 C C . GLN A 1 172 ? 27.618 5.032 -44.537 1.00 94.06 172 GLN A C 1
ATOM 1265 O O . GLN A 1 172 ? 26.518 4.670 -44.118 1.00 94.06 172 GLN A O 1
ATOM 1270 N N . SER A 1 173 ? 28.544 5.577 -43.742 1.00 94.50 173 SER A N 1
ATOM 1271 C CA . SER A 1 173 ? 28.356 5.768 -42.296 1.00 94.50 173 SER A CA 1
ATOM 1272 C C . SER A 1 173 ? 27.163 6.671 -41.972 1.00 94.50 173 SER A C 1
ATOM 1274 O O . SER A 1 173 ? 26.356 6.340 -41.104 1.00 94.50 173 SER A O 1
ATOM 1276 N N . VAL A 1 174 ? 26.987 7.774 -42.710 1.00 95.75 174 VAL A N 1
ATOM 1277 C CA . VAL A 1 174 ? 25.827 8.674 -42.557 1.00 95.75 174 VAL A CA 1
ATOM 1278 C C . VAL A 1 174 ? 24.516 7.953 -42.877 1.00 95.75 174 VAL A C 1
ATOM 1280 O O . VAL A 1 174 ? 23.525 8.116 -42.159 1.00 95.75 174 VAL A O 1
ATOM 1283 N N . SER A 1 175 ? 24.497 7.119 -43.920 1.00 95.94 175 SER A N 1
ATOM 1284 C CA . SER A 1 175 ? 23.313 6.324 -44.263 1.00 95.94 175 SER A CA 1
ATOM 1285 C C . SER A 1 175 ? 22.956 5.331 -43.154 1.00 95.94 175 SER A C 1
ATOM 1287 O O . SER A 1 175 ? 21.785 5.221 -42.795 1.00 95.94 175 SER A O 1
ATOM 1289 N N . ALA A 1 176 ? 23.947 4.639 -42.584 1.00 95.00 176 ALA A N 1
ATOM 1290 C CA . ALA A 1 176 ? 23.735 3.708 -41.476 1.00 95.00 176 ALA A CA 1
ATOM 1291 C C . ALA A 1 176 ? 23.216 4.425 -40.216 1.00 95.00 176 ALA A C 1
ATOM 1293 O O . ALA A 1 176 ? 22.235 3.987 -39.613 1.00 95.00 176 ALA A O 1
ATOM 1294 N N . ALA A 1 177 ? 23.809 5.572 -39.864 1.00 94.81 177 ALA A N 1
ATOM 1295 C CA . ALA A 1 177 ? 23.361 6.396 -38.742 1.00 94.81 177 ALA A CA 1
ATOM 1296 C C . ALA A 1 177 ? 21.913 6.884 -38.927 1.00 94.81 177 ALA A C 1
ATOM 1298 O O . ALA A 1 177 ? 21.115 6.833 -37.994 1.00 94.81 177 ALA A O 1
ATOM 1299 N N . THR A 1 178 ? 21.546 7.285 -40.147 1.00 97.31 178 THR A N 1
ATOM 1300 C CA . THR A 1 178 ? 20.181 7.723 -40.479 1.00 97.31 178 THR A CA 1
ATOM 1301 C C . THR A 1 178 ? 19.156 6.610 -40.255 1.00 97.31 178 THR A C 1
ATOM 1303 O O . THR A 1 178 ? 18.090 6.860 -39.690 1.00 97.31 178 THR A O 1
ATOM 1306 N N . THR A 1 179 ? 19.466 5.375 -40.661 1.00 96.88 179 THR A N 1
ATOM 1307 C CA . THR A 1 179 ? 18.602 4.214 -40.396 1.00 96.88 179 THR A CA 1
ATOM 1308 C C . THR A 1 179 ? 18.454 3.972 -38.897 1.00 96.88 179 THR A C 1
ATOM 1310 O O . THR A 1 179 ? 17.331 3.858 -38.405 1.00 96.88 179 THR A O 1
ATOM 1313 N N . ARG A 1 180 ? 19.564 3.992 -38.149 1.00 96.38 180 ARG A N 1
ATOM 1314 C CA . ARG A 1 180 ? 19.547 3.772 -36.699 1.00 96.38 180 ARG A CA 1
ATOM 1315 C C . ARG A 1 180 ? 18.720 4.823 -35.953 1.00 96.38 180 ARG A C 1
ATOM 1317 O O . ARG A 1 180 ? 17.999 4.482 -35.021 1.00 96.38 180 ARG A O 1
ATOM 1324 N N . ILE A 1 181 ? 18.777 6.085 -36.381 1.00 97.25 181 ILE A N 1
ATOM 1325 C CA . ILE A 1 181 ? 17.959 7.166 -35.811 1.00 97.25 181 ILE A CA 1
ATOM 1326 C C . ILE A 1 181 ? 16.464 6.883 -36.002 1.00 97.25 181 ILE A C 1
ATOM 1328 O O . ILE A 1 181 ? 15.699 7.030 -35.051 1.00 97.25 181 ILE A O 1
ATOM 1332 N N . LYS A 1 182 ? 16.040 6.430 -37.189 1.00 97.19 182 LYS A N 1
ATOM 1333 C CA . LYS A 1 182 ? 14.628 6.089 -37.450 1.00 97.19 182 LYS A CA 1
ATOM 1334 C C . LYS A 1 182 ? 14.140 4.922 -36.588 1.00 97.19 182 LYS A C 1
ATOM 1336 O O . LYS A 1 182 ? 13.015 4.952 -36.089 1.00 97.19 182 LYS A O 1
ATOM 1341 N N . GLU A 1 183 ? 14.983 3.911 -36.383 1.00 96.75 183 GLU A N 1
ATOM 1342 C CA . GLU A 1 183 ? 14.678 2.798 -35.474 1.00 96.75 183 GLU A CA 1
ATOM 1343 C C . GLU A 1 183 ? 14.509 3.281 -34.029 1.00 96.75 183 GLU A C 1
ATOM 1345 O O . GLU A 1 183 ? 13.527 2.929 -33.381 1.00 96.75 183 GLU A O 1
ATOM 1350 N N . ILE A 1 184 ? 15.427 4.122 -33.538 1.00 96.38 184 ILE A N 1
ATOM 1351 C CA . ILE A 1 184 ? 15.357 4.695 -32.185 1.00 96.38 184 ILE A CA 1
ATOM 1352 C C . ILE A 1 184 ? 14.095 5.549 -32.020 1.00 96.38 184 ILE A C 1
ATOM 1354 O O . ILE A 1 184 ? 13.422 5.443 -31.000 1.00 96.38 184 ILE A O 1
ATOM 1358 N N . GLN A 1 185 ? 13.737 6.358 -33.021 1.00 97.31 185 GLN A N 1
ATOM 1359 C CA . GLN A 1 185 ? 12.497 7.141 -33.001 1.00 97.31 185 GLN A CA 1
ATOM 1360 C C . GLN A 1 185 ? 11.263 6.241 -32.888 1.00 97.31 185 GLN A C 1
ATOM 1362 O O . GLN A 1 185 ? 10.389 6.510 -32.071 1.00 97.31 185 GLN A O 1
ATOM 1367 N N . THR A 1 186 ? 11.226 5.142 -33.645 1.00 95.56 186 THR A N 1
ATOM 1368 C CA . THR A 1 186 ? 10.130 4.162 -33.572 1.00 95.56 186 THR A CA 1
ATOM 1369 C C . THR A 1 186 ? 10.050 3.528 -32.180 1.00 95.56 186 THR A C 1
ATOM 1371 O O . THR A 1 186 ? 8.975 3.469 -31.590 1.00 95.56 186 THR A O 1
ATOM 1374 N N . GLN A 1 187 ? 11.192 3.114 -31.616 1.00 96.31 187 GLN A N 1
ATOM 1375 C CA . GLN A 1 187 ? 11.266 2.553 -30.262 1.00 96.31 187 GLN A CA 1
ATOM 1376 C C . GLN A 1 187 ? 10.797 3.551 -29.193 1.00 96.31 187 GLN A C 1
ATOM 1378 O O . GLN A 1 187 ? 10.087 3.162 -28.267 1.00 96.31 187 GLN A O 1
ATOM 1383 N N . LEU A 1 188 ? 11.159 4.831 -29.328 1.00 95.25 188 LEU A N 1
ATOM 1384 C CA . LEU A 1 188 ? 10.747 5.886 -28.404 1.00 95.25 188 LEU A CA 1
ATOM 1385 C C . LEU A 1 188 ? 9.232 6.121 -28.449 1.00 95.25 188 LEU A C 1
ATOM 1387 O O . LEU A 1 188 ? 8.613 6.237 -27.395 1.00 95.25 188 LEU A O 1
ATOM 1391 N N . THR A 1 189 ? 8.631 6.143 -29.642 1.00 94.31 189 THR A N 1
ATOM 1392 C CA . THR A 1 189 ? 7.173 6.254 -29.796 1.00 94.31 189 THR A CA 1
ATOM 1393 C C . THR A 1 189 ? 6.455 5.083 -29.128 1.00 94.31 189 THR A C 1
ATOM 1395 O O . THR A 1 189 ? 5.570 5.312 -28.309 1.00 94.31 189 THR A O 1
ATOM 1398 N N . THR A 1 190 ? 6.883 3.841 -29.382 1.00 91.88 190 THR A N 1
ATOM 1399 C CA . THR A 1 190 ? 6.292 2.659 -28.732 1.00 91.88 190 THR A CA 1
ATOM 1400 C C . THR A 1 190 ? 6.433 2.705 -27.211 1.00 91.88 190 THR A C 1
ATOM 1402 O O . THR A 1 190 ? 5.490 2.372 -26.496 1.00 91.88 190 THR A O 1
ATOM 1405 N N . LEU A 1 191 ? 7.591 3.127 -26.692 1.00 89.38 191 LEU A N 1
ATOM 1406 C CA . LEU A 1 191 ? 7.787 3.251 -25.249 1.00 89.38 191 LEU A CA 1
ATOM 1407 C C . LEU A 1 191 ? 6.877 4.329 -24.643 1.00 89.38 191 LEU A C 1
ATOM 1409 O O . LEU A 1 191 ? 6.325 4.107 -23.570 1.00 89.38 191 LEU A O 1
ATOM 1413 N N . SER A 1 192 ? 6.687 5.460 -25.331 1.00 86.81 192 SER A N 1
ATOM 1414 C CA . SER A 1 192 ? 5.759 6.514 -24.899 1.00 86.81 192 SER A CA 1
ATOM 1415 C C . SER A 1 192 ? 4.330 5.982 -24.795 1.00 86.81 192 SER A C 1
ATOM 1417 O O . SER A 1 192 ? 3.708 6.118 -23.748 1.00 86.81 192 SER A O 1
ATOM 1419 N N . GLU A 1 193 ? 3.845 5.281 -25.823 1.00 85.31 193 GLU A N 1
ATOM 1420 C CA . GLU A 1 193 ? 2.508 4.668 -25.823 1.00 85.31 193 GLU A CA 1
ATOM 1421 C C . GLU A 1 193 ? 2.344 3.630 -24.695 1.00 85.31 193 GLU A C 1
ATOM 1423 O O . GLU A 1 193 ? 1.296 3.546 -24.051 1.00 85.31 193 GLU A O 1
ATOM 1428 N N . GLN A 1 194 ? 3.390 2.849 -24.405 1.00 83.44 194 GLN A N 1
ATOM 1429 C CA . GLN A 1 194 ? 3.393 1.896 -23.288 1.00 83.44 194 GLN A CA 1
ATOM 1430 C C . GLN A 1 194 ? 3.373 2.577 -21.913 1.00 83.44 194 GLN A C 1
ATOM 1432 O O . GLN A 1 194 ? 2.763 2.058 -20.977 1.00 83.44 194 GLN A O 1
ATOM 1437 N N . VAL A 1 195 ? 4.054 3.714 -21.759 1.00 79.56 195 VAL A N 1
ATOM 1438 C CA . VAL A 1 195 ? 4.040 4.495 -20.513 1.00 79.56 195 VAL A CA 1
ATOM 1439 C C . VAL A 1 195 ? 2.674 5.150 -20.315 1.00 79.56 195 VAL A C 1
ATOM 1441 O O . VAL A 1 195 ? 2.105 5.028 -19.229 1.00 79.56 195 VAL A O 1
ATOM 1444 N N . ASP A 1 196 ? 2.111 5.741 -21.369 1.00 72.81 196 ASP A N 1
ATOM 1445 C CA . ASP A 1 196 ? 0.790 6.377 -21.338 1.00 72.81 196 ASP A CA 1
ATOM 1446 C C . ASP A 1 196 ? -0.328 5.371 -21.020 1.00 72.81 196 ASP A C 1
ATOM 1448 O O . ASP A 1 196 ? -1.285 5.700 -20.324 1.00 72.81 196 ASP A O 1
ATOM 1452 N N . THR A 1 197 ? -0.184 4.112 -21.446 1.00 67.06 197 THR A N 1
ATOM 1453 C CA . THR A 1 197 ? -1.137 3.034 -21.117 1.00 67.06 197 THR A CA 1
ATOM 1454 C C . THR A 1 197 ? -0.933 2.424 -19.725 1.00 67.06 197 THR A C 1
ATOM 1456 O O . THR A 1 197 ? -1.875 1.862 -19.173 1.00 67.06 197 THR A O 1
ATOM 1459 N N . LYS A 1 198 ? 0.257 2.542 -19.113 1.00 64.56 198 LYS A N 1
ATOM 1460 C CA . LYS A 1 198 ? 0.517 2.088 -17.728 1.00 64.56 198 LYS A CA 1
ATOM 1461 C C . LYS A 1 198 ? 0.062 3.085 -16.666 1.00 64.56 198 LYS A C 1
ATOM 1463 O O . LYS A 1 198 ? -0.239 2.671 -15.547 1.00 64.56 198 LYS A O 1
ATOM 1468 N N . ALA A 1 199 ? -0.030 4.368 -17.006 1.00 58.09 199 ALA A N 1
ATOM 1469 C CA . ALA A 1 199 ? -0.782 5.354 -16.237 1.00 58.09 199 ALA A CA 1
ATOM 1470 C C . ALA A 1 199 ? -2.279 5.214 -16.553 1.00 58.09 199 ALA A C 1
ATOM 1472 O O . ALA A 1 199 ? -2.927 6.157 -16.998 1.00 58.09 199 ALA A O 1
ATOM 1473 N N . ASP A 1 200 ? -2.805 4.000 -16.387 1.00 69.31 200 ASP A N 1
ATOM 1474 C CA . ASP A 1 200 ? -4.132 3.622 -16.842 1.00 69.31 200 ASP A CA 1
ATOM 1475 C C . ASP A 1 200 ? -5.173 4.472 -16.105 1.00 69.31 200 ASP A C 1
ATOM 1477 O O . ASP A 1 200 ? -5.517 4.223 -14.944 1.00 69.31 200 ASP A O 1
ATOM 1481 N N . ALA A 1 201 ? -5.640 5.533 -16.765 1.00 72.44 201 ALA A N 1
ATOM 1482 C CA . ALA A 1 201 ? -6.605 6.476 -16.216 1.00 72.44 201 ALA A CA 1
ATOM 1483 C C . ALA A 1 201 ? -7.876 5.751 -15.746 1.00 72.44 201 ALA A C 1
ATOM 1485 O O . ALA A 1 201 ? -8.543 6.214 -14.824 1.00 72.44 201 ALA A O 1
ATOM 1486 N N . ALA A 1 202 ? -8.175 4.580 -16.323 1.00 76.00 202 ALA A N 1
ATOM 1487 C CA . ALA A 1 202 ? -9.225 3.684 -15.861 1.00 76.00 202 ALA A CA 1
ATOM 1488 C C . ALA A 1 202 ? -8.952 3.128 -14.454 1.00 76.00 202 ALA A C 1
ATOM 1490 O O . ALA A 1 202 ? -9.844 3.161 -13.610 1.00 76.00 202 ALA A O 1
ATOM 1491 N N . THR A 1 203 ? -7.724 2.680 -14.171 1.00 78.88 203 THR A N 1
ATOM 1492 C CA . THR A 1 203 ? -7.324 2.192 -12.840 1.00 78.88 203 THR A CA 1
ATOM 1493 C C . THR A 1 203 ? -7.362 3.319 -11.805 1.00 78.88 203 THR A C 1
ATOM 1495 O O . THR A 1 203 ? -7.868 3.125 -10.700 1.00 78.88 203 THR A O 1
ATOM 1498 N N . VAL A 1 204 ? -6.883 4.516 -12.162 1.00 81.12 204 VAL A N 1
ATOM 1499 C CA . VAL A 1 204 ? -6.952 5.692 -11.274 1.00 81.12 204 VAL A CA 1
ATOM 1500 C C . VAL A 1 204 ? -8.406 6.096 -11.014 1.00 81.12 204 VAL A C 1
ATOM 1502 O O . VAL A 1 204 ? -8.779 6.310 -9.864 1.00 81.12 204 VAL A O 1
ATOM 1505 N N . ASN A 1 205 ? -9.253 6.138 -12.044 1.00 83.69 205 ASN A N 1
ATOM 1506 C CA . ASN A 1 205 ? -10.672 6.467 -11.890 1.00 83.69 205 ASN A CA 1
ATOM 1507 C C . ASN A 1 205 ? -11.444 5.416 -11.078 1.00 83.69 205 ASN A C 1
ATOM 1509 O O . ASN A 1 205 ? -12.286 5.788 -10.258 1.00 83.69 205 ASN A O 1
ATOM 1513 N N . ASP A 1 206 ? -11.158 4.122 -11.256 1.00 85.56 206 ASP A N 1
ATOM 1514 C CA . ASP A 1 206 ? -11.760 3.044 -10.459 1.00 85.56 206 ASP A CA 1
ATOM 1515 C C . ASP A 1 206 ? -11.379 3.170 -8.976 1.00 85.56 206 ASP A C 1
ATOM 1517 O O . ASP A 1 206 ? -12.244 3.093 -8.100 1.00 85.56 206 ASP A O 1
ATOM 1521 N N . LEU A 1 207 ? -10.103 3.447 -8.680 1.00 87.38 207 LEU A N 1
ATOM 1522 C CA . LEU A 1 207 ? -9.641 3.693 -7.311 1.00 87.38 207 LEU A CA 1
ATOM 1523 C C . LEU A 1 207 ? -10.296 4.933 -6.695 1.00 87.38 207 LEU A C 1
ATOM 1525 O O . LEU A 1 207 ? -10.792 4.848 -5.572 1.00 87.38 207 LEU A O 1
ATOM 1529 N N . THR A 1 208 ? -10.358 6.051 -7.422 1.00 90.88 208 THR A N 1
ATOM 1530 C CA . THR A 1 208 ? -11.038 7.276 -6.967 1.00 90.88 208 THR A CA 1
ATOM 1531 C C . THR A 1 208 ? -12.507 7.003 -6.645 1.00 90.88 208 THR A C 1
ATOM 1533 O O . THR A 1 208 ? -12.972 7.332 -5.554 1.00 90.88 208 THR A O 1
ATOM 1536 N N . THR A 1 209 ? -13.211 6.300 -7.535 1.00 92.12 209 THR A N 1
ATOM 1537 C CA . THR A 1 209 ? -14.625 5.940 -7.345 1.00 92.12 209 THR A CA 1
ATOM 1538 C C . THR A 1 209 ? -14.819 5.050 -6.112 1.00 92.12 209 THR A C 1
ATOM 1540 O O . THR A 1 209 ? -15.729 5.273 -5.311 1.00 92.12 209 THR A O 1
ATOM 1543 N N . LYS A 1 210 ? -13.948 4.051 -5.907 1.00 91.88 210 LYS A N 1
ATOM 1544 C CA . LYS A 1 210 ? -13.983 3.181 -4.717 1.00 91.88 210 LYS A CA 1
ATOM 1545 C C . LYS A 1 210 ? -13.728 3.956 -3.425 1.00 91.88 210 LYS A C 1
ATOM 1547 O O . LYS A 1 210 ? -14.382 3.685 -2.418 1.00 91.88 210 LYS A O 1
ATOM 1552 N N . VAL A 1 211 ? -12.799 4.912 -3.438 1.00 92.38 211 VAL A N 1
ATOM 1553 C CA . VAL A 1 211 ? -12.507 5.772 -2.282 1.00 92.38 211 VAL A CA 1
ATOM 1554 C C . VAL A 1 211 ? -13.705 6.659 -1.942 1.00 92.38 211 VAL A C 1
ATOM 1556 O O . VAL A 1 211 ? -14.083 6.732 -0.771 1.00 92.38 211 VAL A O 1
ATOM 1559 N N . GLU A 1 212 ? -14.349 7.277 -2.931 1.00 92.69 212 GLU A N 1
ATOM 1560 C CA . GLU A 1 212 ? -15.556 8.086 -2.714 1.00 92.69 212 GLU A CA 1
ATOM 1561 C C . GLU A 1 212 ? -16.716 7.250 -2.163 1.00 92.69 212 GLU A C 1
ATOM 1563 O O . GLU A 1 212 ? -17.343 7.647 -1.177 1.00 92.69 212 GLU A O 1
ATOM 1568 N N . ALA A 1 213 ? -16.961 6.065 -2.730 1.00 89.69 213 ALA A N 1
ATOM 1569 C CA . ALA A 1 213 ? -17.995 5.152 -2.248 1.00 89.69 213 ALA A CA 1
ATOM 1570 C C . ALA A 1 213 ? -17.741 4.706 -0.797 1.00 89.69 213 ALA A C 1
ATOM 1572 O O . ALA A 1 213 ? -18.654 4.719 0.030 1.00 89.69 213 ALA A O 1
ATOM 1573 N N . ASN A 1 214 ? -16.493 4.363 -0.458 1.00 88.62 214 ASN A N 1
ATOM 1574 C CA . ASN A 1 214 ? -16.116 3.992 0.906 1.00 88.62 214 ASN A CA 1
ATOM 1575 C C . ASN A 1 214 ? -16.259 5.165 1.880 1.00 88.62 214 ASN A C 1
ATOM 1577 O O . ASN A 1 214 ? -16.753 4.978 2.990 1.00 88.62 214 ASN A O 1
ATOM 1581 N N . THR A 1 215 ? -15.873 6.370 1.464 1.00 87.81 215 THR A N 1
ATOM 1582 C CA . THR A 1 215 ? -16.004 7.585 2.279 1.00 87.81 215 THR A CA 1
ATOM 1583 C C . THR A 1 215 ? -17.472 7.878 2.586 1.00 87.81 215 THR A C 1
ATOM 1585 O O . THR A 1 215 ? -17.824 8.100 3.745 1.00 87.81 215 THR A O 1
ATOM 1588 N N . GLN A 1 216 ? -18.351 7.792 1.583 1.00 81.12 216 GLN A N 1
ATOM 1589 C CA . GLN A 1 216 ? -19.796 7.938 1.781 1.00 81.12 216 GLN A CA 1
ATOM 1590 C C . GLN A 1 216 ? -20.360 6.843 2.696 1.00 81.12 216 GLN A C 1
ATOM 1592 O O . GLN A 1 216 ? -21.111 7.144 3.620 1.00 81.12 216 GLN A O 1
ATOM 1597 N N . ALA A 1 217 ? -19.952 5.583 2.510 1.00 78.19 217 ALA A N 1
ATOM 1598 C CA . ALA A 1 217 ? -20.400 4.478 3.356 1.00 78.19 217 ALA A CA 1
ATOM 1599 C C . ALA A 1 217 ? -19.963 4.640 4.823 1.00 78.19 217 ALA A C 1
ATOM 1601 O O . ALA A 1 217 ? -20.733 4.321 5.732 1.00 78.19 217 ALA A O 1
ATOM 1602 N N . ILE A 1 218 ? -18.748 5.143 5.068 1.00 77.75 218 ILE A N 1
ATOM 1603 C CA . ILE A 1 218 ? -18.262 5.475 6.413 1.00 77.75 218 ILE A CA 1
ATOM 1604 C C . ILE A 1 218 ? -19.090 6.618 6.999 1.00 77.75 218 ILE A C 1
ATOM 1606 O O . ILE A 1 218 ? -19.544 6.490 8.130 1.00 77.75 218 ILE A O 1
ATOM 1610 N N . ALA A 1 219 ? -19.351 7.683 6.237 1.00 73.69 219 ALA A N 1
ATOM 1611 C CA . ALA A 1 219 ? -20.173 8.803 6.693 1.00 73.69 219 ALA A CA 1
ATOM 1612 C C . ALA A 1 219 ? -21.605 8.371 7.061 1.00 73.69 219 ALA A C 1
ATOM 1614 O O . ALA A 1 219 ? -22.137 8.817 8.071 1.00 73.69 219 ALA A O 1
ATOM 1615 N N . THR A 1 220 ? -22.210 7.449 6.304 1.00 69.94 220 THR A N 1
ATOM 1616 C CA . THR A 1 220 ? -23.528 6.881 6.632 1.00 69.94 220 THR A CA 1
ATOM 1617 C C . THR A 1 220 ? -23.483 5.937 7.837 1.00 69.94 220 THR A C 1
ATOM 1619 O O . THR A 1 220 ? -24.395 5.946 8.656 1.00 69.94 220 THR A O 1
ATOM 1622 N N . LYS A 1 221 ? -22.439 5.112 7.995 1.00 65.88 221 LYS A N 1
ATOM 1623 C CA . LYS A 1 221 ? -22.304 4.227 9.173 1.00 65.88 221 LYS A CA 1
ATOM 1624 C C . LYS A 1 221 ? -21.954 4.985 10.453 1.00 65.88 221 LYS A C 1
ATOM 1626 O O . LYS A 1 221 ? -22.327 4.546 11.535 1.00 65.88 221 LYS A O 1
ATOM 1631 N N . ALA A 1 222 ? -21.247 6.100 10.320 1.00 59.12 222 ALA A N 1
ATOM 1632 C CA . ALA A 1 222 ? -20.958 7.044 11.388 1.00 59.12 222 ALA A CA 1
ATOM 1633 C C . ALA A 1 222 ? -22.052 8.113 11.535 1.00 59.12 222 ALA A C 1
ATOM 1635 O O . ALA A 1 222 ? -21.813 9.116 12.205 1.00 59.12 222 ALA A O 1
ATOM 1636 N N . ASP A 1 223 ? -23.226 7.923 10.915 1.00 66.62 223 ASP A N 1
ATOM 1637 C CA . ASP A 1 223 ? -24.341 8.857 11.016 1.00 66.62 223 ASP A CA 1
ATOM 1638 C C . ASP A 1 223 ? -24.605 9.170 12.490 1.00 66.62 223 ASP A C 1
ATOM 1640 O O . ASP A 1 223 ? -24.955 8.300 13.300 1.00 66.62 223 ASP A O 1
ATOM 1644 N N . ALA A 1 224 ? -24.401 10.445 12.819 1.00 63.59 224 ALA A N 1
ATOM 1645 C CA . ALA A 1 224 ? -24.576 11.003 14.145 1.00 63.59 224 ALA A CA 1
ATOM 1646 C C . ALA A 1 224 ? -25.968 10.678 14.701 1.00 63.59 224 ALA A C 1
ATOM 1648 O O . ALA A 1 224 ? -26.112 10.547 15.913 1.00 63.59 224 ALA A O 1
ATOM 1649 N N . THR A 1 225 ? -26.964 10.452 13.838 1.00 69.19 225 THR A N 1
ATOM 1650 C CA . THR A 1 225 ? -28.311 10.011 14.215 1.00 69.19 225 THR A CA 1
ATOM 1651 C C . THR A 1 225 ? -28.302 8.622 14.852 1.00 69.19 225 THR A C 1
ATOM 1653 O O . THR A 1 225 ? -28.926 8.426 15.891 1.00 69.19 225 THR A O 1
ATOM 1656 N N . THR A 1 226 ? -27.548 7.663 14.300 1.00 71.38 226 THR A N 1
ATOM 1657 C CA . THR A 1 226 ? -27.441 6.302 14.860 1.00 71.38 226 THR A CA 1
ATOM 1658 C C . THR A 1 226 ? -26.656 6.307 16.171 1.00 71.38 226 THR A C 1
ATOM 1660 O O . THR A 1 226 ? -27.061 5.659 17.137 1.00 71.38 226 THR A O 1
ATOM 1663 N N . VAL A 1 227 ? -25.565 7.077 16.244 1.00 74.00 227 VAL A N 1
ATOM 1664 C CA . VAL A 1 227 ? -24.767 7.227 17.476 1.00 74.00 227 VAL A CA 1
ATOM 1665 C C . VAL A 1 227 ? -25.574 7.925 18.575 1.00 74.00 227 VAL A C 1
ATOM 1667 O O . VAL A 1 227 ? -25.567 7.480 19.724 1.00 74.00 227 VAL A O 1
ATOM 1670 N N . THR A 1 228 ? -26.322 8.972 18.225 1.00 76.88 228 THR A N 1
ATOM 1671 C CA . THR A 1 228 ? -27.222 9.682 19.145 1.00 76.88 228 THR A CA 1
ATOM 1672 C C . THR A 1 228 ? -28.342 8.766 19.619 1.00 76.88 228 THR A C 1
ATOM 1674 O O . THR A 1 228 ? -28.541 8.644 20.822 1.00 76.88 228 THR A O 1
ATOM 1677 N N . ALA A 1 229 ? -28.995 8.026 18.719 1.00 78.00 229 ALA A N 1
ATOM 1678 C CA . ALA A 1 229 ? -30.064 7.096 19.073 1.00 78.00 229 ALA A CA 1
ATOM 1679 C C . ALA A 1 229 ? -29.583 5.948 19.979 1.00 78.00 229 ALA A C 1
ATOM 1681 O O . ALA A 1 229 ? -30.280 5.574 20.926 1.00 78.00 229 ALA A O 1
ATOM 1682 N N . LEU A 1 230 ? -28.382 5.398 19.745 1.00 76.81 230 LEU A N 1
ATOM 1683 C CA . LEU A 1 230 ? -27.779 4.417 20.657 1.00 76.81 230 LEU A CA 1
ATOM 1684 C C . LEU A 1 230 ? -27.468 5.041 22.021 1.00 76.81 230 LEU A C 1
ATOM 1686 O O . LEU A 1 230 ? -27.747 4.425 23.048 1.00 76.81 230 LEU A O 1
ATOM 1690 N N . THR A 1 231 ? -26.924 6.259 22.039 1.00 76.75 231 THR A N 1
ATOM 1691 C CA . THR A 1 231 ? -26.616 6.998 23.273 1.00 76.75 231 THR A CA 1
ATOM 1692 C C . THR A 1 231 ? -27.887 7.275 24.078 1.00 76.75 231 THR A C 1
ATOM 1694 O O . THR A 1 231 ? -27.927 7.029 25.283 1.00 76.75 231 THR A O 1
ATOM 1697 N N . GLU A 1 232 ? -28.959 7.709 23.420 1.00 76.44 232 GLU A N 1
ATOM 1698 C CA . GLU A 1 232 ? -30.276 7.908 24.024 1.00 76.44 232 GLU A CA 1
ATOM 1699 C C . GLU A 1 232 ? -30.869 6.596 24.537 1.00 76.44 232 GLU A C 1
ATOM 1701 O O . GLU A 1 232 ? -31.353 6.558 25.667 1.00 76.44 232 GLU A O 1
ATOM 1706 N N . THR A 1 233 ? -30.771 5.507 23.765 1.00 74.69 233 THR A N 1
ATOM 1707 C CA . THR A 1 233 ? -31.234 4.167 24.168 1.00 74.69 233 THR A CA 1
ATOM 1708 C C . THR A 1 233 ? -30.485 3.659 25.399 1.00 74.69 233 THR A C 1
ATOM 1710 O O . THR A 1 233 ? -31.096 3.107 26.311 1.00 74.69 233 THR A O 1
ATOM 1713 N N . VAL A 1 234 ? -29.166 3.853 25.470 1.00 72.06 234 VAL A N 1
ATOM 1714 C CA . VAL A 1 234 ? -28.365 3.491 26.650 1.00 72.06 234 VAL A CA 1
ATOM 1715 C C . VAL A 1 234 ? -28.761 4.350 27.851 1.00 72.06 234 VAL A C 1
ATOM 1717 O O . VAL A 1 234 ? -28.972 3.809 28.933 1.00 72.06 234 VAL A O 1
ATOM 1720 N N . ASN A 1 235 ? -28.947 5.657 27.663 1.00 71.44 235 ASN A N 1
ATOM 1721 C CA . ASN A 1 235 ? -29.364 6.566 28.733 1.00 71.44 235 ASN A CA 1
ATOM 1722 C C . ASN A 1 235 ? -30.791 6.295 29.242 1.00 71.44 235 ASN A C 1
ATOM 1724 O O . ASN A 1 235 ? -31.060 6.507 30.423 1.00 71.44 235 ASN A O 1
ATOM 1728 N N . THR A 1 236 ? -31.698 5.812 28.388 1.00 65.88 236 THR A N 1
ATOM 1729 C CA . THR A 1 236 ? -33.070 5.431 28.776 1.00 65.88 236 THR A CA 1
ATOM 1730 C C . THR A 1 236 ? -33.154 4.020 29.350 1.00 65.88 236 THR A C 1
ATOM 1732 O O . THR A 1 236 ? -33.924 3.799 30.279 1.00 65.88 236 THR A O 1
ATOM 1735 N N . LYS A 1 237 ? -32.357 3.062 28.855 1.00 62.03 237 LYS A N 1
ATOM 1736 C CA . LYS A 1 237 ? -32.345 1.674 29.350 1.00 62.03 237 LYS A CA 1
ATOM 1737 C C . LYS A 1 237 ? -31.495 1.489 30.607 1.00 62.03 237 LYS A C 1
ATOM 1739 O O . LYS A 1 237 ? -31.781 0.603 31.404 1.00 62.03 237 LYS A O 1
ATOM 1744 N N . ALA A 1 238 ? -30.548 2.389 30.873 1.00 58.62 238 ALA A N 1
ATOM 1745 C CA . ALA A 1 238 ? -30.049 2.672 32.222 1.00 58.62 238 ALA A CA 1
ATOM 1746 C C . ALA A 1 238 ? -31.075 3.518 33.005 1.00 58.62 238 ALA A C 1
ATOM 1748 O O . ALA A 1 238 ? -30.735 4.518 33.642 1.00 58.62 238 ALA A O 1
ATOM 1749 N N . GLY A 1 239 ? -32.350 3.139 32.885 1.00 61.12 239 GLY A N 1
ATOM 1750 C CA . GLY A 1 239 ? -33.510 3.888 33.324 1.00 61.12 239 GLY A CA 1
ATOM 1751 C C . GLY A 1 239 ? -33.401 4.190 34.802 1.00 61.12 239 GLY A C 1
ATOM 1752 O O . GLY A 1 239 ? -33.621 3.335 35.660 1.00 61.12 239 GLY A O 1
ATOM 1753 N N . LYS A 1 240 ? -33.085 5.451 35.095 1.00 65.88 240 LYS A N 1
ATOM 1754 C CA . LYS A 1 240 ? -33.092 6.014 36.446 1.00 65.88 240 LYS A CA 1
ATOM 1755 C C . LYS A 1 240 ? -34.403 5.704 37.168 1.00 65.88 240 LYS A C 1
ATOM 1757 O O . LYS A 1 240 ? -34.402 5.615 38.385 1.00 65.88 240 LYS A O 1
ATOM 1762 N N . GLU A 1 241 ? -35.492 5.511 36.429 1.00 73.50 241 GLU A N 1
ATOM 1763 C CA . GLU A 1 241 ? -36.820 5.151 36.925 1.00 73.50 241 GLU A CA 1
ATOM 1764 C C . GLU A 1 241 ? -36.890 3.727 37.487 1.00 73.50 241 GLU A C 1
ATOM 1766 O O . GLU A 1 241 ? -37.353 3.564 38.611 1.00 73.50 241 GLU A O 1
ATOM 1771 N N . GLU A 1 242 ? -36.384 2.709 36.781 1.00 74.31 242 GLU A N 1
ATOM 1772 C CA . GLU A 1 242 ? -36.352 1.328 37.292 1.00 74.31 242 GLU A CA 1
ATOM 1773 C C . GLU A 1 242 ? -35.406 1.208 38.493 1.00 74.31 242 GLU A C 1
ATOM 1775 O O . GLU A 1 242 ? -35.754 0.602 39.509 1.00 74.31 242 GLU A O 1
ATOM 1780 N N . VAL A 1 243 ? -34.240 1.863 38.422 1.00 78.38 243 VAL A N 1
ATOM 1781 C CA . VAL A 1 243 ? -33.285 1.922 39.539 1.00 78.38 243 VAL A CA 1
ATOM 1782 C C . VAL A 1 243 ? -33.881 2.675 40.731 1.00 78.38 243 VAL A C 1
ATOM 1784 O O . VAL A 1 243 ? -33.761 2.219 41.866 1.00 78.38 243 VAL A O 1
ATOM 1787 N N . SER A 1 244 ? -34.569 3.795 40.499 1.00 80.75 244 SER A N 1
ATOM 1788 C CA . SER A 1 244 ? -35.243 4.573 41.546 1.00 80.75 244 SER A CA 1
ATOM 1789 C C . SER A 1 244 ? -36.410 3.803 42.167 1.00 80.75 244 SER A C 1
ATOM 1791 O O . SER A 1 244 ? -36.572 3.809 43.389 1.00 80.75 244 SER A O 1
ATOM 1793 N N . ALA A 1 245 ? -37.187 3.070 41.364 1.00 81.62 245 ALA A N 1
ATOM 1794 C CA . ALA A 1 245 ? -38.261 2.211 41.849 1.00 81.62 245 ALA A CA 1
ATOM 1795 C C . ALA A 1 245 ? -37.714 1.068 42.717 1.00 81.62 245 ALA A C 1
ATOM 1797 O O . ALA A 1 245 ? -38.227 0.834 43.814 1.00 81.62 245 ALA A O 1
ATOM 1798 N N . ALA A 1 246 ? -36.638 0.406 42.282 1.00 80.88 246 ALA A N 1
ATOM 1799 C CA . ALA A 1 246 ? -35.966 -0.629 43.063 1.00 80.88 246 ALA A CA 1
ATOM 1800 C C . ALA A 1 246 ? -35.388 -0.067 44.374 1.00 80.88 246 ALA A C 1
ATOM 1802 O O . ALA A 1 246 ? -35.606 -0.640 45.442 1.00 80.88 246 ALA A O 1
ATOM 1803 N N . LEU A 1 247 ? -34.722 1.092 44.328 1.00 85.12 247 LEU A N 1
ATOM 1804 C CA . LEU A 1 247 ? -34.164 1.743 45.515 1.00 85.12 247 LEU A CA 1
ATOM 1805 C C . LEU A 1 247 ? -35.262 2.178 46.498 1.00 85.12 247 LEU A C 1
ATOM 1807 O O . LEU A 1 247 ? -35.119 1.994 47.706 1.00 85.12 247 LEU A O 1
ATOM 1811 N N . SER A 1 248 ? -36.394 2.668 45.986 1.00 86.69 248 SER A N 1
ATOM 1812 C CA . SER A 1 248 ? -37.575 3.010 46.788 1.00 86.69 248 SER A CA 1
ATOM 1813 C C . SER A 1 248 ? -38.185 1.775 47.457 1.00 86.69 248 SER A C 1
ATOM 1815 O O . SER A 1 248 ? -38.549 1.824 48.632 1.00 86.69 248 SER A O 1
ATOM 1817 N N . GLN A 1 249 ? -38.266 0.641 46.751 1.00 89.69 249 GLN A N 1
ATOM 1818 C CA . GLN A 1 249 ? -38.718 -0.623 47.340 1.00 89.69 249 GLN A CA 1
ATOM 1819 C C . GLN A 1 249 ? -37.771 -1.106 48.444 1.00 89.69 249 GLN A C 1
ATOM 1821 O O . GLN A 1 249 ? -38.241 -1.494 49.515 1.00 89.69 249 GLN A O 1
ATOM 1826 N N . VAL A 1 250 ? -36.454 -1.036 48.224 1.00 89.25 250 VAL A N 1
ATOM 1827 C CA . VAL A 1 250 ? -35.446 -1.391 49.237 1.00 89.25 250 VAL A CA 1
ATOM 1828 C C . VAL A 1 250 ? -35.558 -0.482 50.462 1.00 89.25 250 VAL A C 1
ATOM 1830 O O . VAL A 1 250 ? -35.576 -0.985 51.584 1.00 89.25 250 VAL A O 1
ATOM 1833 N N . ALA A 1 251 ? -35.709 0.832 50.270 1.00 88.19 251 ALA A N 1
ATOM 1834 C CA . ALA A 1 251 ? -35.884 1.788 51.363 1.00 88.19 251 ALA A CA 1
ATOM 1835 C C . ALA A 1 251 ? -37.147 1.493 52.193 1.00 88.19 251 ALA A C 1
ATOM 1837 O O . ALA A 1 251 ? -37.089 1.450 53.424 1.00 88.19 251 ALA A O 1
ATOM 1838 N N . ASN A 1 252 ? -38.273 1.207 51.532 1.00 89.19 252 ASN A N 1
ATOM 1839 C CA . ASN A 1 252 ? -39.521 0.836 52.204 1.00 89.19 252 ASN A CA 1
ATOM 1840 C C . ASN A 1 252 ? -39.397 -0.491 52.966 1.00 89.19 252 ASN A C 1
ATOM 1842 O O . ASN A 1 252 ? -39.885 -0.611 54.091 1.00 89.19 252 ASN A O 1
ATOM 1846 N N . HIS A 1 253 ? -38.712 -1.481 52.389 1.00 89.00 253 HIS A N 1
ATOM 1847 C CA . HIS A 1 253 ? -38.475 -2.762 53.051 1.00 89.00 253 HIS A CA 1
ATOM 1848 C C . HIS A 1 253 ? -37.573 -2.589 54.283 1.00 89.00 253 HIS A C 1
ATOM 1850 O O . HIS A 1 253 ? -37.886 -3.113 55.353 1.00 89.00 253 HIS A O 1
ATOM 1856 N N . ALA A 1 254 ? -36.494 -1.810 54.167 1.00 87.06 254 ALA A N 1
ATOM 1857 C CA . ALA A 1 254 ? -35.596 -1.505 55.278 1.00 87.06 254 ALA A CA 1
ATOM 1858 C C . ALA A 1 254 ? -36.342 -0.819 56.433 1.00 87.06 254 ALA A C 1
ATOM 1860 O O . ALA A 1 254 ? -36.218 -1.246 57.583 1.00 87.06 254 ALA A O 1
ATOM 1861 N N . LYS A 1 255 ? -37.199 0.164 56.124 1.00 91.00 255 LYS A N 1
ATOM 1862 C CA . LYS A 1 255 ? -38.063 0.808 57.120 1.00 91.00 255 LYS A CA 1
ATOM 1863 C C . LYS A 1 255 ? -38.999 -0.192 57.809 1.00 91.00 255 LYS A C 1
ATOM 1865 O O . LYS A 1 255 ? -39.070 -0.215 59.033 1.00 91.00 255 LYS A O 1
ATOM 1870 N N . GLY A 1 256 ? -39.665 -1.058 57.046 1.00 91.31 256 GLY A N 1
ATOM 1871 C CA . GLY A 1 256 ? -40.548 -2.082 57.609 1.00 91.31 256 GLY A CA 1
ATOM 1872 C C . GLY A 1 256 ? -39.823 -3.135 58.461 1.00 91.31 256 GLY A C 1
ATOM 1873 O O . GLY A 1 256 ? -40.424 -3.720 59.361 1.00 91.31 256 GLY A O 1
ATOM 1874 N N . TYR A 1 257 ? -38.540 -3.411 58.206 1.00 87.88 257 TYR A N 1
ATOM 1875 C CA . TYR A 1 257 ? -37.722 -4.242 59.098 1.00 87.88 257 TYR A CA 1
ATOM 1876 C C . TYR A 1 257 ? -37.386 -3.528 60.406 1.00 87.88 257 TYR A C 1
ATOM 1878 O O . TYR A 1 257 ? -37.533 -4.147 61.457 1.00 87.88 257 TYR A O 1
ATOM 1886 N N . ALA A 1 258 ? -36.992 -2.253 60.347 1.00 88.88 258 ALA A N 1
ATOM 1887 C CA . ALA A 1 258 ? -36.703 -1.455 61.537 1.00 88.88 258 ALA A CA 1
ATOM 1888 C C . ALA A 1 258 ? -37.938 -1.340 62.447 1.00 88.88 258 ALA A C 1
ATOM 1890 O O . ALA A 1 258 ? -37.877 -1.729 63.610 1.00 88.88 258 ALA A O 1
ATOM 1891 N N . ASP A 1 259 ? -39.094 -0.957 61.889 1.00 91.62 259 ASP A N 1
ATOM 1892 C CA . ASP A 1 259 ? -40.343 -0.813 62.650 1.00 91.62 259 ASP A CA 1
ATOM 1893 C C . ASP A 1 259 ? -40.762 -2.149 63.321 1.00 91.62 259 ASP A C 1
ATOM 1895 O O . ASP A 1 259 ? -41.258 -2.172 64.450 1.00 91.62 259 ASP A O 1
ATOM 1899 N N . ARG A 1 260 ? -40.527 -3.294 62.654 1.00 92.12 260 ARG A N 1
ATOM 1900 C CA . ARG A 1 260 ? -40.787 -4.632 63.222 1.00 92.12 260 ARG A CA 1
ATOM 1901 C C . ARG A 1 260 ? -39.799 -5.018 64.322 1.00 92.12 260 ARG A C 1
ATOM 1903 O O . ARG A 1 260 ? -40.214 -5.647 65.296 1.00 92.12 260 ARG A O 1
ATOM 1910 N N . GLN A 1 261 ? -38.519 -4.674 64.177 1.00 93.12 261 GLN A N 1
ATOM 1911 C CA . GLN A 1 261 ? -37.516 -4.914 65.218 1.00 93.12 261 GLN A CA 1
ATOM 1912 C C . GLN A 1 261 ? -37.820 -4.092 66.472 1.00 93.12 261 GLN A C 1
ATOM 1914 O O . GLN A 1 261 ? -37.833 -4.658 67.563 1.00 93.12 261 GLN A O 1
ATOM 1919 N N . ASP A 1 262 ? -38.172 -2.816 66.321 1.00 93.06 262 ASP A N 1
ATOM 1920 C CA . ASP A 1 262 ? -38.549 -1.949 67.442 1.00 93.06 262 ASP A CA 1
ATOM 1921 C C . ASP A 1 262 ? -39.780 -2.486 68.186 1.00 93.06 262 ASP A C 1
ATOM 1923 O O . ASP A 1 262 ? -39.793 -2.560 69.418 1.00 93.06 262 ASP A O 1
ATOM 1927 N N . ALA A 1 263 ? -40.800 -2.946 67.452 1.00 91.88 263 ALA A N 1
ATOM 1928 C CA . ALA A 1 263 ? -41.983 -3.567 68.046 1.00 91.88 263 ALA A CA 1
ATOM 1929 C C . ALA A 1 263 ? -41.653 -4.869 68.804 1.00 91.88 263 ALA A C 1
ATOM 1931 O O . ALA A 1 263 ? -42.189 -5.108 69.892 1.00 91.88 263 ALA A O 1
ATOM 1932 N N . ALA A 1 264 ? -40.758 -5.701 68.261 1.00 93.19 264 ALA A N 1
ATOM 1933 C CA . ALA A 1 264 ? -40.316 -6.934 68.909 1.00 93.19 264 ALA A CA 1
ATOM 1934 C C . ALA A 1 264 ? -39.505 -6.650 70.183 1.00 93.19 264 ALA A C 1
ATOM 1936 O O . ALA A 1 264 ? -39.762 -7.263 71.219 1.00 93.19 264 ALA A O 1
ATOM 1937 N N . ILE A 1 265 ? -38.581 -5.685 70.134 1.00 95.50 265 ILE A N 1
ATOM 1938 C CA . ILE A 1 265 ? -37.790 -5.246 71.291 1.00 95.50 265 ILE A CA 1
ATOM 1939 C C . ILE A 1 265 ? -38.708 -4.696 72.382 1.00 95.50 265 ILE A C 1
ATOM 1941 O O . ILE A 1 265 ? -38.572 -5.084 73.541 1.00 95.50 265 ILE A O 1
ATOM 1945 N N . LYS A 1 266 ? -39.688 -3.858 72.021 1.00 95.19 266 LYS A N 1
ATOM 1946 C CA . LYS A 1 266 ? -40.674 -3.333 72.972 1.00 95.19 266 LYS A CA 1
ATOM 1947 C C . LYS A 1 266 ? -41.488 -4.450 73.625 1.00 95.19 266 LYS A C 1
ATOM 1949 O O . LYS A 1 266 ? -41.620 -4.476 74.842 1.00 95.19 266 LYS A O 1
ATOM 1954 N N . THR A 1 267 ? -41.960 -5.413 72.835 1.00 95.44 267 THR A N 1
ATOM 1955 C CA . THR A 1 267 ? -42.708 -6.573 73.349 1.00 95.44 267 THR A CA 1
ATOM 1956 C C . THR A 1 267 ? -41.868 -7.399 74.330 1.00 95.44 267 THR A C 1
ATOM 1958 O O . THR A 1 267 ? -42.364 -7.816 75.376 1.00 95.44 267 THR A O 1
ATOM 1961 N N . LEU A 1 268 ? -40.586 -7.618 74.021 1.00 95.94 268 LEU A N 1
ATOM 1962 C CA . LEU A 1 268 ? -39.657 -8.316 74.912 1.00 95.94 268 LEU A CA 1
ATOM 1963 C C . LEU A 1 268 ? -39.387 -7.525 76.197 1.00 95.94 268 LEU A C 1
ATOM 1965 O O . LEU A 1 268 ? -39.348 -8.122 77.272 1.00 95.94 268 LEU A O 1
ATOM 1969 N N . ALA A 1 269 ? -39.238 -6.203 76.102 1.00 94.56 269 ALA A N 1
ATOM 1970 C CA . ALA A 1 269 ? -39.050 -5.330 77.256 1.00 94.56 269 ALA A CA 1
ATOM 1971 C C . ALA A 1 269 ? -40.275 -5.348 78.186 1.00 94.56 269 ALA A C 1
ATOM 1973 O O . ALA A 1 269 ? -40.121 -5.546 79.391 1.00 94.56 269 ALA A O 1
ATOM 1974 N N . ASP A 1 270 ? -41.485 -5.244 77.632 1.00 95.25 270 ASP A N 1
ATOM 1975 C CA . ASP A 1 270 ? -42.735 -5.305 78.397 1.00 95.25 270 ASP A CA 1
ATOM 1976 C C . ASP A 1 270 ? -42.902 -6.675 79.087 1.00 95.25 270 ASP A C 1
ATOM 1978 O O . ASP A 1 270 ? -43.267 -6.753 80.263 1.00 95.25 270 ASP A O 1
ATOM 1982 N N . ALA A 1 271 ? -42.569 -7.771 78.394 1.00 94.00 271 ALA A N 1
ATOM 1983 C CA . ALA A 1 271 ? -42.605 -9.121 78.963 1.00 94.00 271 ALA A CA 1
ATOM 1984 C C . ALA A 1 271 ? -41.568 -9.324 80.086 1.00 94.00 271 ALA A C 1
ATOM 1986 O O . ALA A 1 271 ? -41.862 -9.964 81.105 1.00 94.00 271 ALA A O 1
ATOM 1987 N N . ALA A 1 272 ? -40.363 -8.769 79.924 1.00 94.12 272 ALA A N 1
ATOM 1988 C CA . ALA A 1 272 ? -39.324 -8.791 80.948 1.00 94.12 272 ALA A CA 1
ATOM 1989 C C . ALA A 1 272 ? -39.752 -7.996 82.191 1.00 94.12 272 ALA A C 1
ATOM 1991 O O . ALA A 1 272 ? -39.638 -8.509 83.306 1.00 94.12 272 ALA A O 1
ATOM 1992 N N . GLN A 1 273 ? -40.327 -6.803 82.005 1.00 96.50 273 GLN A N 1
ATOM 1993 C CA . GLN A 1 273 ? -40.845 -5.982 83.100 1.00 96.50 273 GLN A CA 1
ATOM 1994 C C . GLN A 1 273 ? -41.979 -6.691 83.849 1.00 96.50 273 GLN A C 1
ATOM 1996 O O . GLN A 1 273 ? -41.941 -6.787 85.072 1.00 96.50 273 GLN A O 1
ATOM 2001 N N . ALA A 1 274 ? -42.941 -7.283 83.135 1.00 94.06 274 ALA A N 1
ATOM 2002 C CA . ALA A 1 274 ? -44.027 -8.043 83.758 1.00 94.06 274 ALA A CA 1
ATOM 2003 C C . ALA A 1 274 ? -43.514 -9.242 84.581 1.00 94.06 274 ALA A C 1
ATOM 2005 O O . ALA A 1 274 ? -44.062 -9.566 85.640 1.00 94.06 274 ALA A O 1
ATOM 2006 N N . THR A 1 275 ? -42.447 -9.898 84.115 1.00 95.75 275 THR A N 1
ATOM 2007 C CA . THR A 1 275 ? -41.791 -10.994 84.844 1.00 95.75 275 THR A CA 1
ATOM 2008 C C . THR A 1 275 ? -41.097 -10.482 86.108 1.00 95.75 275 THR A C 1
ATOM 2010 O O . THR A 1 275 ? -41.256 -11.088 87.171 1.00 95.75 275 THR A O 1
ATOM 2013 N N . ALA A 1 276 ? -40.387 -9.353 86.018 1.00 94.12 276 ALA A N 1
ATOM 2014 C CA . ALA A 1 276 ? -39.754 -8.699 87.161 1.00 94.12 276 ALA A CA 1
ATOM 2015 C C . ALA A 1 276 ? -40.789 -8.271 88.216 1.00 94.12 276 ALA A C 1
ATOM 2017 O O . ALA A 1 276 ? -40.635 -8.599 89.392 1.00 94.12 276 ALA A O 1
ATOM 2018 N N . ASP A 1 277 ? -41.899 -7.656 87.801 1.00 96.25 277 ASP A N 1
ATOM 2019 C CA . ASP A 1 277 ? -42.987 -7.245 88.695 1.00 96.25 277 ASP A CA 1
ATOM 2020 C C . ASP A 1 277 ? -43.618 -8.446 89.416 1.00 96.25 277 ASP A C 1
ATOM 2022 O O . ASP A 1 277 ? -43.946 -8.378 90.603 1.00 96.25 277 ASP A O 1
ATOM 2026 N N . LYS A 1 278 ? -43.789 -9.577 88.718 1.00 94.69 278 LYS A N 1
ATOM 2027 C CA . LYS A 1 278 ? -44.304 -10.818 89.317 1.00 94.69 278 LYS A CA 1
ATOM 2028 C C . LYS A 1 278 ? -43.330 -11.399 90.344 1.00 94.69 278 LYS A C 1
ATOM 2030 O O . LYS A 1 278 ? -43.768 -11.860 91.403 1.00 94.69 278 LYS A O 1
ATOM 2035 N N . ALA A 1 279 ? -42.031 -11.380 90.045 1.00 93.69 279 ALA A N 1
ATOM 2036 C CA . ALA A 1 279 ? -40.994 -11.808 90.977 1.00 93.69 279 ALA A CA 1
ATOM 2037 C C . ALA A 1 279 ? -40.968 -10.911 92.225 1.00 93.69 279 ALA A C 1
ATOM 2039 O O . ALA A 1 279 ? -40.983 -11.437 93.338 1.00 93.69 279 ALA A O 1
ATOM 2040 N N . GLN A 1 280 ? -41.048 -9.586 92.053 1.00 96.56 280 GLN A N 1
ATOM 2041 C CA . GLN A 1 280 ? -41.103 -8.627 93.158 1.00 96.56 280 GLN A CA 1
ATOM 2042 C C . GLN A 1 280 ? -42.337 -8.851 94.039 1.00 96.56 280 GLN A C 1
ATOM 2044 O O . GLN A 1 280 ? -42.200 -9.032 95.244 1.00 96.56 280 GLN A O 1
ATOM 2049 N N . LYS A 1 281 ? -43.533 -8.971 93.444 1.00 96.06 281 LYS A N 1
ATOM 2050 C CA . LYS A 1 281 ? -44.768 -9.291 94.187 1.00 96.06 281 LYS A CA 1
ATOM 2051 C C . LYS A 1 281 ? -44.650 -10.590 94.987 1.00 96.06 281 LYS A C 1
ATOM 2053 O O . LYS A 1 281 ? -45.155 -10.674 96.104 1.00 96.06 281 LYS A O 1
ATOM 2058 N N . THR A 1 282 ? -43.989 -11.605 94.426 1.00 95.31 282 THR A N 1
ATOM 2059 C CA . THR A 1 282 ? -43.748 -12.885 95.115 1.00 95.31 282 THR A CA 1
ATOM 2060 C C . THR A 1 282 ? -42.782 -12.710 96.291 1.00 95.31 282 THR A C 1
ATOM 2062 O O . THR A 1 282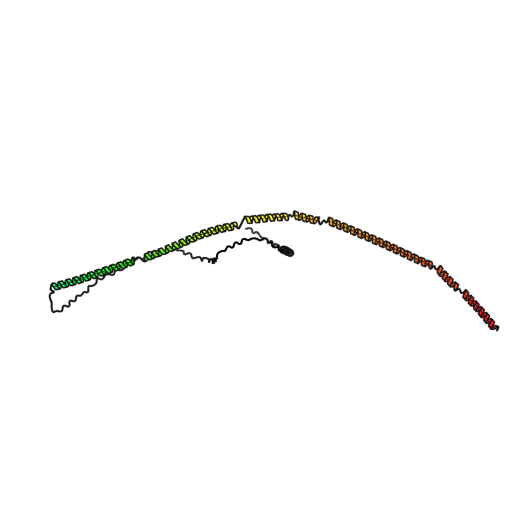 ? -43.021 -13.256 97.367 1.00 95.31 282 THR A O 1
ATOM 2065 N N . ALA A 1 283 ? -41.712 -11.930 96.114 1.00 93.00 283 ALA A N 1
ATOM 2066 C CA . ALA A 1 283 ? -40.756 -11.617 97.174 1.00 93.00 283 ALA A CA 1
ATOM 2067 C C . ALA A 1 283 ? -41.404 -10.817 98.319 1.00 93.00 283 ALA A C 1
ATOM 2069 O O . ALA A 1 283 ? -41.213 -11.157 99.490 1.00 93.00 283 ALA A O 1
ATOM 2070 N N . ASP A 1 284 ? -42.229 -9.820 97.993 1.00 94.88 284 ASP A N 1
ATOM 2071 C CA . ASP A 1 284 ? -42.966 -9.015 98.971 1.00 94.88 284 ASP A CA 1
ATOM 2072 C C . ASP A 1 284 ? -43.959 -9.878 99.764 1.00 94.88 284 ASP A C 1
ATOM 2074 O O . ASP A 1 284 ? -44.005 -9.805 100.993 1.00 94.88 284 ASP A O 1
ATOM 2078 N N . ALA A 1 285 ? -44.707 -10.754 99.081 1.00 93.44 285 ALA A N 1
ATOM 2079 C CA . ALA A 1 285 ? -45.634 -11.688 99.720 1.00 93.44 285 ALA A CA 1
ATOM 2080 C C . ALA A 1 285 ? -44.916 -12.669 100.664 1.00 93.44 285 ALA A C 1
ATOM 2082 O O . ALA A 1 285 ? -45.379 -12.902 101.781 1.00 93.44 285 ALA A O 1
ATOM 2083 N N . ASN A 1 286 ? -43.761 -13.208 100.254 1.00 92.56 286 ASN A N 1
ATOM 2084 C CA . ASN A 1 286 ? -42.944 -14.075 101.106 1.00 92.56 286 ASN A CA 1
ATOM 2085 C C . ASN A 1 286 ? -42.410 -13.327 102.334 1.00 92.56 286 ASN A C 1
ATOM 2087 O O . ASN A 1 286 ? -42.448 -13.863 103.440 1.00 92.56 286 ASN A O 1
ATOM 2091 N N . THR A 1 287 ? -41.957 -12.083 102.156 1.00 91.81 287 THR A N 1
ATOM 2092 C CA . THR A 1 287 ? -41.478 -11.228 103.252 1.00 91.81 287 THR A CA 1
ATOM 2093 C C . THR A 1 287 ? -42.590 -10.974 104.272 1.00 91.81 287 THR A C 1
ATOM 2095 O O . THR A 1 287 ? -42.378 -11.161 105.471 1.00 91.81 287 THR A O 1
ATOM 2098 N N . GLN A 1 288 ? -43.801 -10.642 103.809 1.00 88.81 288 GLN A N 1
ATOM 2099 C CA . GLN A 1 288 ? -44.975 -10.479 104.674 1.00 88.81 288 GLN A CA 1
ATOM 2100 C C . GLN A 1 288 ? -45.349 -11.785 105.392 1.00 88.81 288 GLN A C 1
ATOM 2102 O O . GLN A 1 288 ? -45.556 -11.776 106.602 1.00 88.81 288 GLN A O 1
ATOM 2107 N N . ALA A 1 289 ? -45.371 -12.924 104.691 1.00 86.12 289 ALA A N 1
ATOM 2108 C CA . ALA A 1 289 ? -45.694 -14.222 105.289 1.00 86.12 289 ALA A CA 1
ATOM 2109 C C . ALA A 1 289 ? -44.685 -14.648 106.373 1.00 86.12 289 ALA A C 1
ATOM 2111 O O . ALA A 1 289 ? -45.082 -15.227 107.387 1.00 86.12 289 ALA A O 1
ATOM 2112 N N . ILE A 1 290 ? -43.393 -14.357 106.177 1.00 84.88 290 ILE A N 1
ATOM 2113 C CA . ILE A 1 290 ? -42.351 -14.572 107.190 1.00 84.88 290 ILE A CA 1
ATOM 2114 C C . ILE A 1 290 ? -42.598 -13.665 108.398 1.00 84.88 290 ILE A C 1
ATOM 2116 O O . ILE A 1 290 ? -42.579 -14.164 109.519 1.00 84.88 290 ILE A O 1
ATOM 2120 N N . ALA A 1 291 ? -42.893 -12.379 108.185 1.00 83.56 291 ALA A N 1
ATOM 2121 C CA . ALA A 1 291 ? -43.191 -11.441 109.267 1.00 83.56 291 ALA A CA 1
ATOM 2122 C C . ALA A 1 291 ? -44.419 -11.866 110.095 1.00 83.56 291 ALA A C 1
ATOM 2124 O O . ALA A 1 291 ? -44.374 -11.809 111.319 1.00 83.56 291 ALA A O 1
ATOM 2125 N N . THR A 1 292 ? -45.485 -12.364 109.455 1.00 80.25 292 THR A N 1
ATOM 2126 C CA . THR A 1 292 ? -46.677 -12.875 110.155 1.00 80.25 292 THR A CA 1
ATOM 2127 C C . THR A 1 292 ? -46.430 -14.214 110.857 1.00 80.25 292 THR A C 1
ATOM 2129 O O . THR A 1 292 ? -46.958 -14.437 111.936 1.00 80.25 292 THR A O 1
ATOM 2132 N N . LYS A 1 293 ? -45.637 -15.140 110.296 1.00 73.69 293 LYS A N 1
ATOM 2133 C CA . LYS A 1 293 ? -45.299 -16.402 110.995 1.00 73.69 293 LYS A CA 1
ATOM 2134 C C . LYS A 1 293 ? -44.323 -16.196 112.151 1.00 73.69 293 LYS A C 1
ATOM 2136 O O . LYS A 1 293 ? -44.356 -16.959 113.112 1.00 73.69 293 LYS A O 1
ATOM 2141 N N . ALA A 1 294 ? -43.472 -15.183 112.053 1.00 63.81 294 ALA A N 1
ATOM 2142 C CA . ALA A 1 294 ? -42.607 -14.722 113.126 1.00 63.81 294 ALA A CA 1
ATOM 2143 C C . ALA A 1 294 ? -43.344 -13.785 114.096 1.00 63.81 294 ALA A C 1
ATOM 2145 O O . ALA A 1 294 ? -42.689 -12.962 114.733 1.00 63.81 294 ALA A O 1
ATOM 2146 N N . ASP A 1 295 ? -44.679 -13.883 114.192 1.00 74.94 295 ASP A N 1
ATOM 2147 C CA . ASP A 1 295 ? -45.467 -13.032 115.071 1.00 74.94 295 ASP A CA 1
ATOM 2148 C C . ASP A 1 295 ? -44.859 -13.039 116.472 1.00 74.94 295 ASP A C 1
ATOM 2150 O O . ASP A 1 295 ? -44.725 -14.080 117.132 1.00 74.94 295 ASP A O 1
ATOM 2154 N N . THR A 1 296 ? -44.478 -11.835 116.884 1.00 65.69 296 THR A N 1
ATOM 2155 C CA . THR A 1 296 ? -43.995 -11.485 118.209 1.00 65.69 296 THR A CA 1
ATOM 2156 C C . THR A 1 296 ? -44.889 -12.097 119.278 1.00 65.69 296 THR A C 1
ATOM 2158 O O . THR A 1 296 ? -44.383 -12.500 120.314 1.00 65.69 296 THR A O 1
ATOM 2161 N N . GLU A 1 297 ? -46.189 -12.256 119.027 1.00 69.19 297 GLU A N 1
ATOM 2162 C CA . GLU A 1 297 ? -47.116 -12.910 119.945 1.00 69.19 297 GLU A CA 1
ATOM 2163 C C . GLU A 1 297 ? -46.843 -14.415 120.109 1.00 69.19 297 GLU A C 1
ATOM 2165 O O . GLU A 1 297 ? -46.832 -14.914 121.232 1.00 69.19 297 GLU A O 1
ATOM 2170 N N . THR A 1 298 ? -46.512 -15.139 119.031 1.00 72.06 298 THR A N 1
ATOM 2171 C CA . THR A 1 298 ? -46.124 -16.562 119.097 1.00 72.06 298 THR A CA 1
ATOM 2172 C C . THR A 1 298 ? -44.743 -16.734 119.726 1.00 72.06 298 THR A C 1
ATOM 2174 O O . THR A 1 298 ? -44.555 -17.615 120.568 1.00 72.06 298 THR A O 1
ATOM 2177 N N . VAL A 1 299 ? -43.779 -15.881 119.361 1.00 72.44 299 VAL A N 1
ATOM 2178 C CA . VAL A 1 299 ? -42.429 -15.890 119.951 1.00 72.44 299 VAL A CA 1
ATOM 2179 C C . VAL A 1 299 ? -42.487 -15.530 121.436 1.00 72.44 299 VAL A C 1
ATOM 2181 O O . VAL A 1 299 ? -41.900 -16.235 122.255 1.00 72.44 299 VAL A O 1
ATOM 2184 N N . ASN A 1 300 ? -43.258 -14.511 121.813 1.00 74.81 300 ASN A N 1
ATOM 2185 C CA . ASN A 1 300 ? -43.467 -14.127 123.207 1.00 74.81 300 ASN A CA 1
ATOM 2186 C C . ASN A 1 300 ? -44.269 -15.180 123.970 1.00 74.81 300 ASN A C 1
ATOM 2188 O O . ASN A 1 300 ? -43.956 -15.434 125.129 1.00 74.81 300 ASN A O 1
ATOM 2192 N N . ALA A 1 301 ? -45.258 -15.835 123.356 1.00 76.50 301 ALA A N 1
ATOM 2193 C CA . ALA A 1 301 ? -45.982 -16.938 123.983 1.00 76.50 301 ALA A CA 1
ATOM 2194 C C . ALA A 1 301 ? -45.061 -18.137 124.242 1.00 76.50 301 ALA A C 1
ATOM 2196 O O . ALA A 1 301 ? -45.110 -18.714 125.330 1.00 76.50 301 ALA A O 1
ATOM 2197 N N . LEU A 1 302 ? -44.182 -18.494 123.295 1.00 76.44 302 LEU A N 1
ATOM 2198 C CA . LEU A 1 302 ? -43.148 -19.508 123.517 1.00 76.44 302 LEU A CA 1
ATOM 2199 C C . LEU A 1 302 ? -42.156 -19.071 124.600 1.00 76.44 302 LEU A C 1
ATOM 2201 O O . LEU A 1 302 ? -41.883 -19.867 125.493 1.00 76.44 302 LEU A O 1
ATOM 2205 N N . SER A 1 303 ? -41.671 -17.826 124.564 1.00 76.31 303 SER A N 1
ATOM 2206 C CA . SER A 1 303 ? -40.768 -17.270 125.583 1.00 76.31 303 SER A CA 1
ATOM 2207 C C . SER A 1 303 ? -41.405 -17.333 126.971 1.00 76.31 303 SER A C 1
ATOM 2209 O O . SER A 1 303 ? -40.828 -17.896 127.893 1.00 76.31 303 SER A O 1
ATOM 2211 N N . THR A 1 304 ? -42.656 -16.889 127.101 1.00 74.69 304 THR A N 1
ATOM 2212 C CA . THR A 1 304 ? -43.421 -16.928 128.356 1.00 74.69 304 THR A CA 1
ATOM 2213 C C . THR A 1 304 ? -43.672 -18.366 128.819 1.00 74.69 304 THR A C 1
ATOM 2215 O O . THR A 1 304 ? -43.602 -18.661 130.012 1.00 74.69 304 THR A O 1
ATOM 2218 N N . LYS A 1 305 ? -43.945 -19.302 127.898 1.00 74.56 305 LYS A N 1
ATOM 2219 C CA . LYS A 1 305 ? -44.119 -20.732 128.210 1.00 74.56 305 LYS A CA 1
ATOM 2220 C C . LYS A 1 305 ? -42.811 -21.391 128.665 1.00 74.56 305 LYS A C 1
ATOM 2222 O O . LYS A 1 305 ? -42.837 -22.250 129.547 1.00 74.56 305 LYS A O 1
ATOM 2227 N N . VAL A 1 306 ? -41.676 -20.991 128.090 1.00 71.94 306 VAL A N 1
ATOM 2228 C CA . VAL A 1 306 ? -40.335 -21.401 128.533 1.00 71.94 306 VAL A CA 1
ATOM 2229 C C . VAL A 1 306 ? -40.037 -20.823 129.919 1.00 71.94 306 VAL A C 1
ATOM 2231 O O . VAL A 1 306 ? -39.672 -21.587 130.811 1.00 71.94 306 VAL A O 1
ATOM 2234 N N . ASP A 1 307 ? -40.310 -19.539 130.154 1.00 67.94 307 ASP A N 1
ATOM 2235 C CA . ASP A 1 307 ? -40.107 -18.880 131.452 1.00 67.94 307 ASP A CA 1
ATOM 2236 C C . ASP A 1 307 ? -41.006 -19.454 132.562 1.00 67.94 307 ASP A C 1
ATOM 2238 O O . ASP A 1 307 ? -40.595 -19.563 133.719 1.00 67.94 307 ASP A O 1
ATOM 2242 N N . THR A 1 308 ? -42.224 -19.890 132.223 1.00 64.88 308 THR A N 1
ATOM 2243 C CA . THR A 1 308 ? -43.149 -20.532 133.173 1.00 64.88 308 THR A CA 1
ATOM 2244 C C . THR A 1 308 ? -42.848 -22.010 133.418 1.00 64.88 308 THR A C 1
ATOM 2246 O O . THR A 1 308 ? -43.082 -22.482 134.527 1.00 64.88 308 THR A O 1
ATOM 2249 N N . LYS A 1 309 ? -42.262 -22.760 132.475 1.00 60.69 309 LYS A N 1
ATOM 2250 C CA . LYS A 1 309 ? -41.692 -24.090 132.786 1.00 60.69 309 LYS A CA 1
ATOM 2251 C C . LYS A 1 309 ? -40.375 -24.005 133.554 1.00 60.69 309 LYS A C 1
ATOM 2253 O O . LYS A 1 309 ? -40.089 -24.882 134.357 1.00 60.69 309 LYS A O 1
ATOM 2258 N N . ALA A 1 310 ? -39.619 -22.929 133.365 1.00 58.84 310 ALA A N 1
ATOM 2259 C CA . ALA A 1 310 ? -38.508 -22.560 134.233 1.00 58.84 310 ALA A CA 1
ATOM 2260 C C . ALA A 1 310 ? -38.980 -21.896 135.542 1.00 58.84 310 ALA A C 1
ATOM 2262 O O . ALA A 1 310 ? -38.156 -21.378 136.304 1.00 58.84 310 ALA A O 1
ATOM 2263 N N . SER A 1 311 ? -40.295 -21.873 135.821 1.00 58.03 311 SER A N 1
ATOM 2264 C CA . SER A 1 311 ? -40.807 -21.176 136.988 1.00 58.03 311 SER A CA 1
ATOM 2265 C C . SER A 1 311 ? -40.239 -21.786 138.260 1.00 58.03 311 SER A C 1
ATOM 2267 O O . SER A 1 311 ? -40.329 -22.974 138.571 1.00 58.03 311 SER A O 1
ATOM 2269 N N . LYS A 1 312 ? -39.671 -20.866 139.029 1.00 59.94 312 LYS A N 1
ATOM 2270 C CA . LYS A 1 312 ? -39.080 -21.006 140.353 1.00 59.94 312 LYS A CA 1
ATOM 2271 C C . LYS A 1 312 ? -39.939 -21.803 141.339 1.00 59.94 312 LYS A C 1
ATOM 2273 O O . LYS A 1 312 ? -39.420 -22.172 142.375 1.00 59.94 312 LYS A O 1
ATOM 2278 N N . GLN A 1 313 ? -41.207 -22.094 141.052 1.00 63.22 313 GLN A N 1
ATOM 2279 C CA . GLN A 1 313 ? -42.104 -22.835 141.933 1.00 63.22 313 GLN A CA 1
ATOM 2280 C C . GLN A 1 313 ? -41.678 -24.293 142.150 1.00 63.22 313 GLN A C 1
ATOM 2282 O O . GLN A 1 313 ? -41.697 -24.735 143.296 1.00 63.22 313 GLN A O 1
ATOM 2287 N N . GLU A 1 314 ? -41.219 -25.019 141.123 1.00 63.91 314 GLU A N 1
ATOM 2288 C CA . GLU A 1 314 ? -40.720 -26.396 141.310 1.00 63.91 314 GLU A CA 1
ATOM 2289 C C . GLU A 1 314 ? -39.382 -26.416 142.061 1.00 63.91 314 GLU A C 1
ATOM 2291 O O . GLU A 1 314 ? -39.201 -27.199 142.996 1.00 63.91 314 GLU A O 1
ATOM 2296 N N . VAL A 1 315 ? -38.473 -25.492 141.728 1.00 65.62 315 VAL A N 1
ATOM 2297 C CA . VAL A 1 315 ? -37.184 -25.343 142.422 1.00 65.62 315 VAL A CA 1
ATOM 2298 C C . VAL A 1 315 ? -37.392 -24.894 143.869 1.00 65.62 315 VAL A C 1
ATOM 2300 O O . VAL A 1 315 ? -36.798 -25.468 144.773 1.00 65.62 315 VAL A O 1
ATOM 2303 N N . SER A 1 316 ? -38.268 -23.922 144.129 1.00 69.19 316 SER A N 1
ATOM 2304 C CA . SER A 1 316 ? -38.606 -23.468 145.481 1.00 69.19 316 SER A CA 1
ATOM 2305 C C . SER A 1 316 ? -39.329 -24.548 146.282 1.00 69.19 316 SER A C 1
ATOM 2307 O O . SER A 1 316 ? -39.032 -24.701 147.464 1.00 69.19 316 SER A O 1
ATOM 2309 N N . ALA A 1 317 ? -40.219 -25.336 145.670 1.00 73.00 317 ALA A N 1
ATOM 2310 C CA . ALA A 1 317 ? -40.858 -26.468 146.337 1.00 73.00 317 ALA A CA 1
ATOM 2311 C C . ALA A 1 317 ? -39.838 -27.557 146.697 1.00 73.00 317 ALA A C 1
ATOM 2313 O O . ALA A 1 317 ? -39.851 -28.048 147.826 1.00 73.00 317 ALA A O 1
ATOM 2314 N N . ALA A 1 318 ? -38.916 -27.896 145.790 1.00 72.50 318 ALA A N 1
ATOM 2315 C CA . ALA A 1 318 ? -37.834 -28.843 146.053 1.00 72.50 318 ALA A CA 1
ATOM 2316 C C . ALA A 1 318 ? -36.874 -28.332 147.141 1.00 72.50 318 ALA A C 1
ATOM 2318 O O . ALA A 1 318 ? -36.520 -29.085 148.050 1.00 72.50 318 ALA A O 1
ATOM 2319 N N . LEU A 1 319 ? -36.516 -27.044 147.105 1.00 77.56 319 LEU A N 1
ATOM 2320 C CA . LEU A 1 319 ? -35.659 -26.404 148.104 1.00 77.56 319 LEU A CA 1
ATOM 2321 C C . LEU A 1 319 ? -36.330 -26.376 149.485 1.00 77.56 319 LEU A C 1
ATOM 2323 O O . LEU A 1 319 ? -35.686 -26.666 150.491 1.00 77.56 319 LEU A O 1
ATOM 2327 N N . LEU A 1 320 ? -37.634 -26.091 149.544 1.00 81.50 320 LEU A N 1
ATOM 2328 C CA . LEU A 1 320 ? -38.405 -26.108 150.787 1.00 81.50 320 LEU A CA 1
ATOM 2329 C C . LEU A 1 320 ? -38.532 -27.531 151.347 1.00 81.50 320 LEU A C 1
ATOM 2331 O O . LEU A 1 320 ? -38.396 -27.734 152.554 1.00 81.50 320 LEU A O 1
ATOM 2335 N N . LYS A 1 321 ? -38.738 -28.532 150.480 1.00 81.62 321 LYS A N 1
ATOM 2336 C CA . LYS A 1 321 ? -38.753 -29.950 150.867 1.00 81.62 321 LYS A CA 1
ATOM 2337 C C . LYS A 1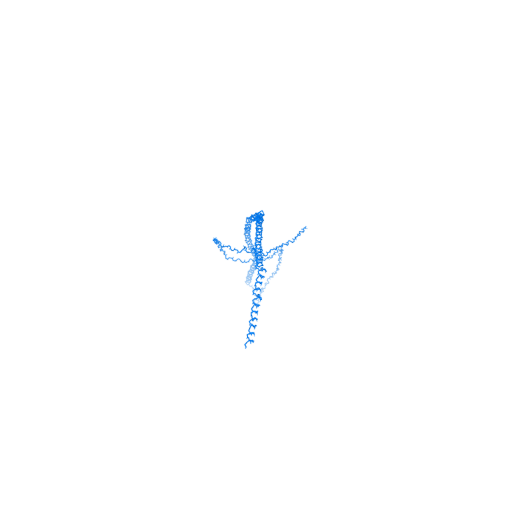 321 ? -37.402 -30.367 151.446 1.00 81.62 321 LYS A C 1
ATOM 2339 O O . LYS A 1 321 ? -37.369 -30.942 152.528 1.00 81.62 321 LYS A O 1
ATOM 2344 N N . LEU A 1 322 ? -36.303 -29.995 150.787 1.00 83.88 322 LEU A N 1
ATOM 2345 C CA . LEU A 1 322 ? -34.943 -30.247 151.263 1.00 83.88 322 LEU A CA 1
ATOM 2346 C C . LEU A 1 322 ? -34.679 -29.572 152.616 1.00 83.88 322 LEU A C 1
ATOM 2348 O O . LEU A 1 322 ? -34.106 -30.194 153.509 1.00 83.88 322 LEU A O 1
ATOM 2352 N N . LEU A 1 323 ? -35.134 -28.328 152.799 1.00 83.75 323 LEU A N 1
ATOM 2353 C CA . LEU A 1 323 ? -34.978 -27.597 154.056 1.00 83.75 323 LEU A CA 1
ATOM 2354 C C . LEU A 1 323 ? -35.758 -28.260 155.203 1.00 83.75 323 LEU A C 1
ATOM 2356 O O . LEU A 1 323 ? -35.234 -28.377 156.313 1.00 83.75 323 LEU A O 1
ATOM 2360 N N . HIS A 1 324 ? -36.978 -28.742 154.941 1.00 81.94 324 HIS A N 1
ATOM 2361 C CA . HIS A 1 324 ? -37.739 -29.531 155.910 1.00 81.94 324 HIS A CA 1
ATOM 2362 C C . HIS A 1 324 ? -37.042 -30.854 156.237 1.00 81.94 324 HIS A C 1
ATOM 2364 O O . HIS A 1 324 ? -36.899 -31.179 157.414 1.00 81.94 324 HIS A O 1
ATOM 2370 N N . THR A 1 325 ? -36.543 -31.580 155.233 1.00 82.50 325 THR A N 1
ATOM 2371 C CA . THR A 1 325 ? -35.794 -32.825 155.449 1.00 82.50 325 THR A CA 1
ATOM 2372 C C . THR A 1 325 ? -34.540 -32.587 156.293 1.00 82.50 325 THR A C 1
ATOM 2374 O O . THR A 1 325 ? -34.324 -33.314 157.259 1.00 82.50 325 THR A O 1
ATOM 2377 N N . GLN A 1 326 ? -33.755 -31.539 156.017 1.00 79.06 326 GLN A N 1
ATOM 2378 C CA . GLN A 1 326 ? -32.584 -31.200 156.835 1.00 79.06 326 GLN A CA 1
ATOM 2379 C C . GLN A 1 326 ? -32.953 -30.792 158.268 1.00 79.06 326 GLN A C 1
ATOM 2381 O O . GLN A 1 326 ? -32.258 -31.181 159.207 1.00 79.06 326 GLN A O 1
ATOM 2386 N N . LYS A 1 327 ? -34.049 -30.042 158.465 1.00 78.75 327 LYS A N 1
ATOM 2387 C CA . LYS A 1 327 ? -34.553 -29.711 159.809 1.00 78.75 327 LYS A CA 1
ATOM 2388 C C . LYS A 1 327 ? -34.927 -30.965 160.597 1.00 78.75 327 LYS A C 1
ATOM 2390 O O . LYS A 1 327 ? -34.506 -31.092 161.742 1.00 78.75 327 LYS A O 1
ATOM 2395 N N . VAL A 1 328 ? -35.675 -31.889 159.992 1.00 75.44 328 VAL A N 1
ATOM 2396 C CA . VAL A 1 328 ? -36.064 -33.153 160.639 1.00 75.44 328 VAL A CA 1
ATOM 2397 C C . VAL A 1 328 ? -34.829 -33.984 160.977 1.00 75.44 328 VAL A C 1
ATOM 2399 O O . VAL A 1 328 ? -34.710 -34.458 162.100 1.00 75.44 328 VAL A O 1
ATOM 2402 N N . MET A 1 329 ? -33.872 -34.099 160.053 1.00 72.94 329 MET A N 1
ATOM 2403 C CA . MET A 1 329 ? -32.644 -34.861 160.284 1.00 72.94 329 MET A CA 1
ATOM 2404 C C . MET A 1 329 ? -31.822 -34.289 161.448 1.00 72.94 329 MET A C 1
ATOM 2406 O O . MET A 1 329 ? -31.336 -35.054 162.272 1.00 72.94 329 MET A O 1
ATOM 2410 N N . ARG A 1 330 ? -31.723 -32.954 161.571 1.00 73.56 330 ARG A N 1
ATOM 2411 C CA . ARG A 1 330 ? -31.069 -32.297 162.718 1.00 73.56 330 ARG A CA 1
ATOM 2412 C C . ARG A 1 330 ? -31.787 -32.549 164.042 1.00 73.56 330 ARG A C 1
ATOM 2414 O O . ARG A 1 330 ? -31.113 -32.710 165.049 1.00 73.56 330 ARG A O 1
ATOM 2421 N N . ILE A 1 331 ? -33.121 -32.588 164.049 1.00 73.50 331 ILE A N 1
ATOM 2422 C CA . ILE A 1 331 ? -33.894 -32.918 165.257 1.00 73.50 331 ILE A CA 1
ATOM 2423 C C . ILE A 1 331 ? -33.660 -34.379 165.650 1.00 73.50 331 ILE A C 1
ATOM 2425 O O . ILE A 1 331 ? -33.387 -34.649 166.812 1.00 73.50 331 ILE A O 1
ATOM 2429 N N . VAL A 1 332 ? -33.699 -35.312 164.694 1.00 70.06 332 VAL A N 1
ATOM 2430 C CA . VAL A 1 332 ? -33.428 -36.736 164.959 1.00 70.06 332 VAL A CA 1
ATOM 2431 C C . VAL A 1 332 ? -32.006 -36.936 165.490 1.00 70.06 332 VAL A C 1
ATOM 2433 O O . VAL A 1 332 ? -31.832 -37.661 166.462 1.00 70.06 332 VAL A O 1
ATOM 2436 N N . LEU A 1 333 ? -31.008 -36.244 164.928 1.00 67.88 333 LEU A N 1
ATOM 2437 C CA . LEU A 1 333 ? -29.624 -36.296 165.420 1.00 67.88 333 LEU A CA 1
ATOM 2438 C C . LEU A 1 333 ? -29.436 -35.702 166.825 1.00 67.88 333 LEU A C 1
ATOM 2440 O O . LEU A 1 333 ? -28.421 -35.971 167.447 1.00 67.88 333 LEU A O 1
ATOM 2444 N N . PHE A 1 334 ? -30.358 -34.857 167.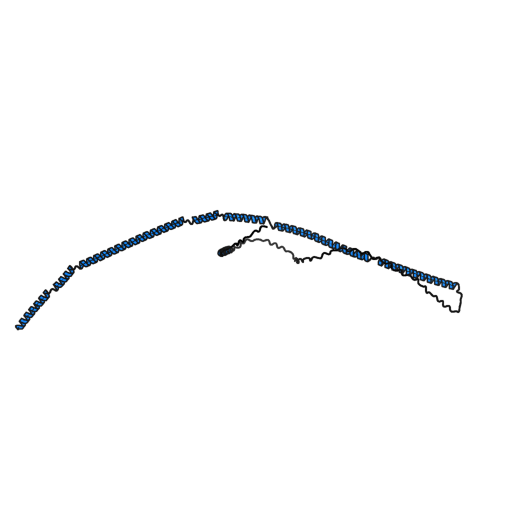294 1.00 68.00 334 PHE A N 1
ATOM 2445 C CA . PHE A 1 334 ? -30.299 -34.252 168.629 1.00 68.00 334 PHE A CA 1
ATOM 2446 C C . PHE A 1 334 ? -31.015 -35.102 169.694 1.00 68.00 334 PHE A C 1
ATOM 2448 O O . PHE A 1 334 ? -30.843 -34.863 170.885 1.00 68.00 334 PHE A O 1
ATOM 2455 N N . VAL A 1 335 ? -31.855 -36.055 169.275 1.00 63.56 335 VAL A N 1
ATOM 2456 C CA . VAL A 1 335 ? -32.680 -36.906 170.156 1.00 63.56 335 VAL A CA 1
ATOM 2457 C C . VAL A 1 335 ? -32.078 -38.309 170.347 1.00 63.56 335 VAL A C 1
ATOM 2459 O O . VAL A 1 335 ? -32.483 -39.018 171.266 1.00 63.56 335 VAL A O 1
ATOM 2462 N N . ILE A 1 336 ? -31.110 -38.699 169.512 1.00 58.44 336 ILE A N 1
ATOM 2463 C CA . ILE A 1 336 ? -30.267 -39.895 169.688 1.00 58.44 336 ILE A CA 1
ATOM 2464 C C . ILE A 1 336 ? -29.006 -39.495 170.451 1.00 58.44 336 ILE A C 1
ATOM 2466 O O . ILE A 1 336 ? -28.646 -40.229 171.397 1.00 58.44 336 ILE A O 1
#

pLDDT: mean 70.16, std 20.5, range [31.95, 97.31]

Organism: NCBI:txid573983